Protein AF-A0A7J7H0D8-F1 (afdb_monomer)

Foldseek 3Di:
DVVVVVVVVVVVVVVVVVVVVVVVVVVVVVVVVVVVVVVVVVVVVVVVVVVVVVVVVVVVVVVVVCVVVVVVVVVVVVVVVVVVLQVVLCVVQPDPCLQVLLQVQLVVVCVDVVSVVCNVCVVVDDPSVSSVSSVVSVVVVVVVVVVVVVVVVVVVVVVVVVVVVVVVVVVVVVVVVVVVVVVVVVVVVVVVVVVVVVVVVVVVDPPDPDDDDDDPPDDDDDDDDPDDDD

pLDDT: mean 83.81, std 18.1, range [35.97, 98.44]

Radius of gyration: 65.42 Å; Cα contacts (8 Å, |Δi|>4): 45; chains: 1; bounding box: 155×54×177 Å

Secondary structure (DSSP, 8-state):
-HHHHHHHHHHHHHHHHHHHHHHHHHHHHHHHHHHHHHHHHHHHHHHHHHHHHHHHHHHHHHHHHHHHHHHHHHHHHHHHHHHHHHHHHHHHH-SSSHHHHHHHHHHHTTTSHHHHHHHHTGGGS-HHHHHHHHHHHHHHHHHHHHHHHHHHHHHHHHHHHHHHHHHHHHHHHHHHHHHHHHHHHHHHHHHHHHHHHHHHHHHT-SS--S--------------------

Solvent-accessible surface area (backbone atoms only — not comparable to full-atom values): 13023 Å² total; per-residue (Å²): 119,64,68,64,52,52,53,54,48,51,57,49,50,54,54,49,53,54,47,52,53,49,52,52,49,52,52,51,51,51,49,54,65,55,45,53,61,49,51,51,51,53,52,52,51,52,54,51,53,52,49,52,48,51,53,50,51,52,50,50,51,51,48,52,53,48,54,63,49,50,60,51,52,58,50,49,53,55,51,49,50,52,51,52,53,48,50,52,52,40,71,74,63,43,80,89,50,25,66,63,46,22,49,54,43,27,61,76,38,41,90,40,68,68,34,36,53,48,55,77,41,49,90,78,51,53,71,64,56,43,44,52,41,19,52,54,34,51,54,54,49,52,54,50,52,51,51,52,50,52,53,51,51,54,51,52,55,51,53,50,52,52,53,50,54,50,48,56,51,52,52,54,51,51,58,50,50,54,51,52,51,53,51,50,52,52,50,50,53,51,50,52,52,51,51,52,53,54,51,49,61,55,70,77,46,95,80,67,98,70,88,77,95,74,82,85,82,84,76,84,91,79,84,89,88,86,85,86,88,129

Structure (mmCIF, N/CA/C/O backbone):
data_AF-A0A7J7H0D8-F1
#
_entry.id   AF-A0A7J7H0D8-F1
#
loop_
_atom_site.group_PDB
_atom_site.id
_atom_site.type_symbol
_atom_site.label_atom_id
_atom_site.label_alt_id
_atom_site.label_comp_id
_atom_site.label_asym_id
_atom_site.label_entity_id
_atom_site.label_seq_id
_atom_site.pdbx_PDB_ins_code
_atom_site.Cartn_x
_atom_site.Cartn_y
_atom_site.Cartn_z
_atom_site.occupancy
_atom_site.B_iso_or_equiv
_atom_site.auth_seq_id
_atom_site.auth_comp_id
_atom_site.auth_asym_id
_atom_site.auth_atom_id
_atom_site.pdbx_PDB_model_num
ATOM 1 N N . MET A 1 1 ? -89.828 -27.286 80.028 1.00 62.81 1 MET A N 1
ATOM 2 C CA . MET A 1 1 ? -89.487 -27.242 78.586 1.00 62.81 1 MET A CA 1
ATOM 3 C C . MET A 1 1 ? -88.121 -26.589 78.336 1.00 62.81 1 MET A C 1
ATOM 5 O O . MET A 1 1 ? -87.419 -27.029 77.439 1.00 62.81 1 MET A O 1
ATOM 9 N N . GLU A 1 2 ? -87.692 -25.622 79.155 1.00 78.50 2 GLU A N 1
ATOM 10 C CA . GLU A 1 2 ? -86.414 -24.895 78.997 1.00 78.50 2 GLU A CA 1
ATOM 11 C C . GLU A 1 2 ? -85.143 -25.755 79.106 1.00 78.50 2 GLU A C 1
ATOM 13 O O . GLU A 1 2 ? -84.241 -25.590 78.293 1.00 78.50 2 GLU A O 1
ATOM 18 N N . CYS A 1 3 ? -85.077 -26.722 80.030 1.00 83.06 3 CYS A N 1
ATOM 19 C CA . CYS A 1 3 ? -83.896 -27.592 80.175 1.00 83.06 3 CYS A CA 1
ATOM 20 C C . CYS A 1 3 ? -83.565 -28.401 78.910 1.00 83.06 3 CYS A C 1
ATOM 22 O O . CYS A 1 3 ? -82.402 -28.517 78.539 1.00 83.06 3 CYS A O 1
ATOM 24 N N . ALA A 1 4 ? -84.576 -28.934 78.218 1.00 89.38 4 ALA A N 1
ATOM 25 C CA . ALA A 1 4 ? -84.359 -29.689 76.983 1.00 89.38 4 ALA A CA 1
ATOM 26 C C . ALA A 1 4 ? -83.843 -28.789 75.843 1.00 89.38 4 ALA A C 1
ATOM 28 O O . ALA A 1 4 ? -83.005 -29.208 75.049 1.00 89.38 4 ALA A O 1
ATOM 29 N N . ASN A 1 5 ? -84.306 -27.536 75.797 1.00 91.38 5 ASN A N 1
ATOM 30 C CA . ASN A 1 5 ? -83.837 -26.546 74.830 1.00 91.38 5 ASN A CA 1
ATOM 31 C C . ASN A 1 5 ? -82.372 -26.160 75.106 1.00 91.38 5 ASN A C 1
ATOM 33 O O . ASN A 1 5 ? -81.548 -26.205 74.196 1.00 91.38 5 ASN A O 1
ATOM 37 N N . LEU A 1 6 ? -82.012 -25.897 76.366 1.00 92.44 6 LEU A N 1
ATOM 38 C CA . LEU A 1 6 ? -80.630 -25.596 76.758 1.00 92.44 6 LEU A CA 1
ATOM 39 C C . LEU A 1 6 ? -79.668 -26.752 76.447 1.00 92.44 6 LEU A C 1
ATOM 41 O O . LEU A 1 6 ? -78.619 -26.511 75.862 1.00 92.44 6 LEU A O 1
ATOM 45 N N . LEU A 1 7 ? -80.047 -28.003 76.729 1.00 92.81 7 LEU A N 1
ATOM 46 C CA . LEU A 1 7 ? -79.233 -29.177 76.378 1.00 92.81 7 LEU A CA 1
ATOM 47 C C . LEU A 1 7 ? -79.026 -29.316 74.862 1.00 92.81 7 LEU A C 1
ATOM 49 O O . LEU A 1 7 ? -77.925 -29.633 74.413 1.00 92.81 7 LEU A O 1
ATOM 53 N N . SER A 1 8 ? -80.060 -29.036 74.063 1.00 93.19 8 SER A N 1
ATOM 54 C CA . SER A 1 8 ? -79.936 -29.046 72.600 1.00 93.19 8 SER A CA 1
ATOM 55 C C . SER A 1 8 ? -78.992 -27.954 72.088 1.00 93.19 8 SER A C 1
ATOM 57 O O . SER A 1 8 ? -78.224 -28.188 71.155 1.00 93.19 8 SER A O 1
ATOM 59 N N . GLN A 1 9 ? -78.995 -26.783 72.735 1.00 94.88 9 GLN A N 1
ATOM 60 C CA . GLN A 1 9 ? -78.069 -25.701 72.419 1.00 94.88 9 GLN A CA 1
ATOM 61 C C . GLN A 1 9 ? -76.644 -26.056 72.836 1.00 94.88 9 GLN A C 1
ATOM 63 O O . GLN A 1 9 ? -75.744 -25.872 72.027 1.00 94.88 9 GLN A O 1
ATOM 68 N N . CYS A 1 10 ? -76.429 -26.625 74.027 1.00 94.94 10 CYS A N 1
ATOM 69 C CA . CYS A 1 10 ? -75.115 -27.110 74.460 1.00 94.94 10 CYS A CA 1
ATOM 70 C C . CYS A 1 10 ? -74.517 -28.094 73.449 1.00 94.94 10 CYS A C 1
ATOM 72 O O . CYS A 1 10 ? -73.403 -27.879 72.989 1.00 94.94 10 CYS A O 1
ATOM 74 N N . SER A 1 11 ? -75.288 -29.093 73.005 1.00 94.94 11 SER A N 1
ATOM 75 C CA . SER A 1 11 ? -74.819 -30.046 71.990 1.00 94.94 11 SER A CA 1
ATOM 76 C C . SER A 1 11 ? -74.502 -29.382 70.642 1.00 94.94 11 SER A C 1
ATOM 78 O O . SER A 1 11 ? -73.586 -29.808 69.939 1.00 94.94 11 SER A O 1
ATOM 80 N N . ARG A 1 12 ? -75.245 -28.334 70.260 1.00 96.81 12 ARG A N 1
ATOM 81 C CA . ARG A 1 12 ? -74.946 -27.554 69.052 1.00 96.81 12 ARG A CA 1
ATOM 82 C C . ARG A 1 12 ? -73.622 -26.802 69.194 1.00 96.81 12 ARG A C 1
ATOM 84 O O . ARG A 1 12 ? -72.800 -26.891 68.292 1.00 96.81 12 ARG A O 1
ATOM 91 N N . TRP A 1 13 ? -73.419 -26.113 70.316 1.00 97.06 13 TRP A N 1
ATOM 92 C CA . TRP A 1 13 ? -72.191 -25.366 70.591 1.00 97.06 13 TRP A CA 1
ATOM 93 C C . TRP A 1 13 ? -70.972 -26.283 70.709 1.00 97.06 13 TRP A C 1
ATOM 95 O O . TRP A 1 13 ? -69.924 -25.948 70.181 1.00 97.06 13 TRP A O 1
ATOM 105 N N . GLU A 1 14 ? -71.102 -27.468 71.309 1.00 96.81 14 GLU A N 1
ATOM 106 C CA . GLU A 1 14 ? -70.016 -28.460 71.364 1.00 96.81 14 GLU A CA 1
ATOM 107 C C . GLU A 1 14 ? -69.568 -28.909 69.968 1.00 96.81 14 GLU A C 1
ATOM 109 O O . GLU A 1 14 ? -68.371 -28.982 69.691 1.00 96.81 14 GLU A O 1
ATOM 114 N N . LYS A 1 15 ? -70.521 -29.164 69.063 1.00 96.75 15 LYS A N 1
ATOM 115 C CA . LYS A 1 15 ? -70.211 -29.498 67.665 1.00 96.75 15 LYS A CA 1
ATOM 116 C C . LYS A 1 15 ? -69.555 -28.333 66.935 1.00 96.75 15 LYS A C 1
ATOM 118 O O . LYS A 1 15 ? -68.638 -28.549 66.154 1.00 96.75 15 LYS A O 1
ATOM 123 N N . GLU A 1 16 ? -70.026 -27.117 67.186 1.00 96.94 16 GLU A N 1
ATOM 124 C CA . GLU A 1 16 ? -69.470 -25.910 66.580 1.00 96.94 16 GLU A CA 1
ATOM 125 C C . GLU A 1 16 ? -68.034 -25.648 67.064 1.00 96.94 16 GLU A C 1
ATOM 127 O O . GLU A 1 16 ? -67.150 -25.422 66.245 1.00 96.94 16 GLU A O 1
ATOM 132 N N . CYS A 1 17 ? -67.758 -25.799 68.364 1.00 97.38 17 CYS A N 1
ATOM 133 C CA . CYS A 1 17 ? -66.399 -25.732 68.909 1.00 97.38 17 CYS A CA 1
ATOM 134 C C . CYS A 1 17 ? -65.477 -26.785 68.282 1.00 97.38 17 CYS A C 1
ATOM 136 O O . CYS A 1 17 ? -64.364 -26.453 67.887 1.00 97.38 17 CYS A O 1
ATOM 138 N N . SER A 1 18 ? -65.953 -28.026 68.125 1.00 97.62 18 SER A N 1
ATOM 139 C CA . SER A 1 18 ? -65.170 -29.090 67.483 1.00 97.62 18 SER A CA 1
ATOM 140 C C . SER A 1 18 ? -64.840 -28.787 66.020 1.00 97.62 18 SER A C 1
ATOM 142 O O . SER A 1 18 ? -63.768 -29.174 65.560 1.00 97.62 18 SER A O 1
ATOM 144 N N . LEU A 1 19 ? -65.740 -28.126 65.286 1.00 97.50 19 LEU A N 1
ATOM 145 C CA . LEU A 1 19 ? -65.472 -27.690 63.914 1.00 97.50 19 LEU A CA 1
ATOM 146 C C . LEU A 1 19 ? -64.418 -26.582 63.887 1.00 97.50 19 LEU A C 1
ATOM 148 O O . LEU A 1 19 ? -63.472 -26.682 63.118 1.00 97.50 19 LEU A O 1
ATOM 152 N N . TYR A 1 20 ? -64.517 -25.583 64.769 1.00 97.75 20 TYR A N 1
ATOM 153 C CA . TYR A 1 20 ? -63.496 -24.534 64.855 1.00 97.75 20 TYR A CA 1
ATOM 154 C C . TYR A 1 20 ? -62.122 -25.071 65.263 1.00 97.75 20 TYR A C 1
ATOM 156 O O . TYR A 1 20 ? -61.108 -24.578 64.773 1.00 97.75 20 TYR A O 1
ATOM 164 N N . ASP A 1 21 ? -62.068 -26.066 66.149 1.00 97.88 21 ASP A N 1
ATOM 165 C CA . ASP A 1 21 ? -60.813 -26.725 66.509 1.00 97.88 21 ASP A CA 1
ATOM 166 C C . ASP A 1 21 ? -60.194 -27.442 65.303 1.00 97.88 21 ASP A C 1
ATOM 168 O O . ASP A 1 21 ? -58.996 -27.290 65.064 1.00 97.88 21 ASP A O 1
ATOM 172 N N . HIS A 1 22 ? -61.014 -28.149 64.520 1.00 97.69 22 HIS A N 1
ATOM 173 C CA . HIS A 1 22 ? -60.572 -28.831 63.305 1.00 97.69 22 HIS A CA 1
ATOM 174 C C . HIS A 1 22 ? -60.114 -27.853 62.217 1.00 97.69 22 HIS A C 1
ATOM 176 O O . HIS A 1 22 ? -59.038 -28.026 61.652 1.00 97.69 22 HIS A O 1
ATOM 182 N N . ASP A 1 23 ? -60.884 -26.794 61.963 1.00 97.75 23 ASP A N 1
ATOM 183 C CA . ASP A 1 23 ? -60.533 -25.769 60.977 1.00 97.75 23 ASP A CA 1
ATOM 184 C C . ASP A 1 23 ? -59.245 -25.036 61.374 1.00 97.75 23 ASP A C 1
ATOM 186 O O . ASP A 1 23 ? -58.404 -24.742 60.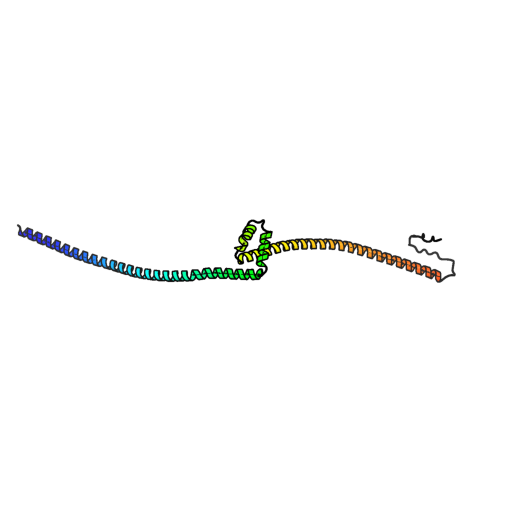525 1.00 97.75 23 ASP A O 1
ATOM 190 N N . ARG A 1 24 ? -59.049 -24.766 62.672 1.00 97.38 24 ARG A N 1
ATOM 191 C CA . ARG A 1 24 ? -57.806 -24.174 63.183 1.00 97.38 24 ARG A CA 1
ATOM 192 C C . ARG A 1 24 ? -56.607 -25.090 62.937 1.00 97.38 24 ARG A C 1
ATOM 194 O O . ARG A 1 24 ? -55.556 -24.590 62.547 1.00 97.38 24 ARG A O 1
ATOM 201 N N . GLU A 1 25 ? -56.753 -26.390 63.182 1.00 97.38 25 GLU A N 1
ATOM 202 C CA . GLU A 1 25 ? -55.694 -27.378 62.941 1.00 97.38 25 GLU A CA 1
ATOM 203 C C . GLU A 1 25 ? -55.374 -27.487 61.442 1.00 97.38 25 GLU A C 1
ATOM 205 O O . GLU A 1 25 ? -54.219 -27.335 61.054 1.00 97.38 25 GLU A O 1
ATOM 210 N N . ALA A 1 26 ? -56.394 -27.571 60.583 1.00 97.50 26 ALA A N 1
ATOM 211 C CA . ALA A 1 26 ? -56.223 -27.601 59.130 1.00 97.50 26 ALA A CA 1
ATOM 212 C C . ALA A 1 26 ? -55.555 -26.330 58.571 1.00 97.50 26 ALA A C 1
ATOM 214 O O . ALA A 1 26 ? -54.721 -26.406 57.669 1.00 97.50 26 ALA A O 1
ATOM 215 N N . LEU A 1 27 ? -55.890 -25.150 59.109 1.00 97.00 27 LEU A N 1
ATOM 216 C CA . LEU A 1 27 ? -55.236 -23.891 58.734 1.00 97.00 27 LEU A CA 1
ATOM 217 C C . LEU A 1 27 ? -53.769 -23.843 59.175 1.00 97.00 27 LEU A C 1
ATOM 219 O O . LEU A 1 27 ? -52.944 -23.257 58.474 1.00 97.00 27 LEU A O 1
ATOM 223 N N . MET A 1 28 ? -53.443 -24.444 60.320 1.00 95.44 28 MET A N 1
ATOM 224 C CA . MET A 1 28 ? -52.066 -24.544 60.795 1.00 95.44 28 MET A CA 1
ATOM 225 C C . MET A 1 28 ? -51.239 -25.465 59.892 1.00 95.44 28 MET A C 1
ATOM 227 O O . MET A 1 28 ? -50.142 -25.081 59.487 1.00 95.44 28 MET A O 1
ATOM 231 N N . ASP A 1 29 ? -51.785 -26.621 59.515 1.00 96.06 29 ASP A N 1
ATOM 232 C CA . ASP A 1 29 ? -51.133 -27.569 58.605 1.00 96.06 29 ASP A CA 1
ATOM 233 C C . ASP A 1 29 ? -50.925 -26.970 57.213 1.00 96.06 29 ASP A C 1
ATOM 235 O O . ASP A 1 29 ? -49.815 -27.016 56.684 1.00 96.06 29 ASP A O 1
ATOM 239 N N . PHE A 1 30 ? -51.946 -26.307 56.659 1.00 95.75 30 PHE A N 1
ATOM 240 C CA . PHE A 1 30 ? -51.818 -25.586 55.391 1.00 95.75 30 PHE A CA 1
ATOM 241 C C . PHE A 1 30 ? -50.732 -24.504 55.454 1.00 95.75 30 PHE A C 1
ATOM 243 O O . PHE A 1 30 ? -49.957 -24.338 54.513 1.00 95.75 30 PHE A O 1
ATOM 250 N N . GLY A 1 31 ? -50.657 -23.776 56.573 1.00 94.94 31 GLY A N 1
ATOM 251 C CA . GLY A 1 31 ? -49.602 -22.797 56.814 1.00 94.94 31 GLY A CA 1
ATOM 252 C C . GLY A 1 31 ? -48.210 -23.427 56.775 1.00 94.94 31 GLY A C 1
ATOM 253 O O . GLY A 1 31 ? -47.333 -22.902 56.098 1.00 94.94 31 GLY A O 1
ATOM 254 N N . ASN A 1 32 ? -48.024 -24.573 57.433 1.00 92.81 32 ASN A N 1
ATOM 255 C CA . ASN A 1 32 ? -46.749 -25.294 57.443 1.00 92.81 32 ASN A CA 1
ATOM 256 C C . ASN A 1 32 ? -46.375 -25.829 56.047 1.00 92.81 32 ASN A C 1
ATOM 258 O O . ASN A 1 32 ? -45.230 -25.690 55.621 1.00 92.81 32 ASN A O 1
ATOM 262 N N . GLU A 1 33 ? -47.334 -26.403 55.315 1.00 94.62 33 GLU A N 1
ATOM 263 C CA . GLU A 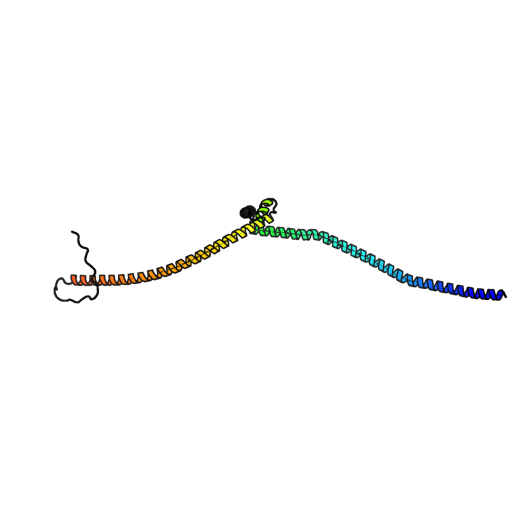1 33 ? -47.117 -26.913 53.954 1.00 94.62 33 GLU A CA 1
ATOM 264 C C . GLU A 1 33 ? -46.773 -25.804 52.953 1.00 94.62 33 GLU A C 1
ATOM 266 O O . GLU A 1 33 ? -46.014 -26.044 52.016 1.00 94.62 33 GLU A O 1
ATOM 271 N N . ALA A 1 34 ? -47.316 -24.598 53.139 1.00 94.88 34 ALA A N 1
ATOM 272 C CA . ALA A 1 34 ? -47.023 -23.441 52.296 1.00 94.88 34 ALA A CA 1
ATOM 273 C C . ALA A 1 34 ? -45.713 -22.725 52.679 1.00 94.88 34 ALA A C 1
ATOM 275 O O . ALA A 1 34 ? -45.080 -22.110 51.819 1.00 94.88 34 ALA A O 1
ATOM 276 N N . ASP A 1 35 ? -45.292 -22.806 53.942 1.00 96.56 35 ASP A N 1
ATOM 277 C CA . ASP A 1 35 ? -44.092 -22.141 54.462 1.00 96.56 35 ASP A CA 1
ATOM 278 C C . ASP A 1 35 ? -42.790 -22.810 53.982 1.00 96.56 35 ASP A C 1
ATOM 280 O O . ASP A 1 35 ? -41.841 -22.123 53.608 1.00 96.56 35 ASP A O 1
ATOM 284 N N . GLU A 1 36 ? -42.751 -24.141 53.893 1.00 92.62 36 GLU A N 1
ATOM 285 C CA . GLU A 1 36 ? -41.582 -24.867 53.367 1.00 92.62 36 GLU A CA 1
ATOM 286 C C . GLU A 1 36 ? -41.200 -24.487 51.918 1.00 92.62 36 GLU A C 1
ATOM 288 O O . GLU A 1 36 ? -40.050 -24.101 51.686 1.00 92.62 36 GLU A O 1
ATOM 293 N N . PRO A 1 37 ? -42.108 -24.510 50.918 1.00 94.38 37 PRO A N 1
ATOM 294 C CA . PRO A 1 37 ? -41.766 -24.089 49.561 1.00 94.38 37 PRO A CA 1
ATOM 295 C C . PRO A 1 37 ? -41.468 -22.588 49.466 1.00 94.38 37 PRO A C 1
ATOM 297 O O . PRO A 1 37 ? -40.694 -22.186 48.596 1.00 94.38 37 PRO A O 1
ATOM 300 N N . ALA A 1 38 ? -42.040 -21.756 50.347 1.00 96.88 38 ALA A N 1
ATOM 301 C CA . ALA A 1 38 ? -41.698 -20.338 50.415 1.00 96.88 38 ALA A CA 1
ATOM 302 C C . ALA A 1 38 ? -40.239 -20.143 50.857 1.00 96.88 38 ALA A C 1
ATOM 304 O O . ALA A 1 38 ? -39.483 -19.449 50.176 1.00 96.88 38 ALA A O 1
ATOM 305 N N . LYS A 1 39 ? -39.811 -20.827 51.925 1.00 96.12 39 LYS A N 1
ATOM 306 C CA . LYS A 1 39 ? -38.422 -20.802 52.410 1.00 96.12 39 LYS A CA 1
ATOM 307 C C . LYS A 1 39 ? -37.428 -21.339 51.385 1.00 96.12 39 LYS A C 1
ATOM 309 O O . LYS A 1 39 ? -36.369 -20.745 51.193 1.00 96.12 39 LYS A O 1
ATOM 314 N N . GLU A 1 40 ? -37.762 -22.437 50.711 1.00 96.31 40 GLU A N 1
ATOM 315 C CA . GLU A 1 40 ? -36.911 -23.013 49.665 1.00 96.31 40 GLU A CA 1
ATOM 316 C C . GLU A 1 40 ? -36.748 -22.040 48.485 1.00 96.31 40 GLU A C 1
ATOM 318 O O . GLU A 1 40 ? -35.636 -21.822 48.002 1.00 96.31 40 GLU A O 1
ATOM 323 N N . ALA A 1 41 ? -37.832 -21.388 48.053 1.00 97.06 41 ALA A N 1
ATOM 324 C CA . ALA A 1 41 ? -37.771 -20.382 46.995 1.00 97.06 41 ALA A CA 1
ATOM 325 C C . ALA A 1 41 ? -36.935 -19.158 47.408 1.00 97.06 41 ALA A C 1
ATOM 327 O O . ALA A 1 41 ? -36.126 -18.672 46.614 1.00 97.06 41 ALA A O 1
ATOM 328 N N . GLU A 1 42 ? -37.082 -18.680 48.648 1.00 97.31 42 GLU A N 1
ATOM 329 C CA . GLU A 1 42 ? -36.266 -17.589 49.194 1.00 97.31 42 GLU A CA 1
ATOM 330 C C . GLU A 1 42 ? -34.776 -17.954 49.227 1.00 97.31 42 GLU A C 1
ATOM 332 O O . GLU A 1 42 ? -33.931 -17.157 48.806 1.00 97.31 42 GLU A O 1
ATOM 337 N N . PHE A 1 43 ? -34.446 -19.175 49.655 1.00 97.56 43 PHE A N 1
ATOM 338 C CA . PHE A 1 43 ? -33.073 -19.673 49.667 1.00 97.56 43 PHE A CA 1
ATOM 339 C C . PHE A 1 43 ? -32.473 -19.739 48.254 1.00 97.56 43 PHE A C 1
ATOM 341 O O . PHE A 1 43 ? -31.359 -19.260 48.027 1.00 97.56 43 PHE A O 1
ATOM 348 N N . GLN A 1 44 ? -33.221 -20.264 47.280 1.00 97.81 44 GLN A N 1
ATOM 349 C CA . GLN A 1 44 ? -32.763 -20.359 45.890 1.00 97.81 44 GLN A CA 1
ATOM 350 C C . GLN A 1 44 ? -32.537 -18.987 45.251 1.00 97.81 44 GLN A C 1
ATOM 352 O O . GLN A 1 44 ? -31.536 -18.789 44.557 1.00 97.81 44 GLN A O 1
ATOM 357 N N . VAL A 1 45 ? -33.431 -18.024 45.496 1.00 98.00 45 VAL A N 1
ATOM 358 C CA . VAL A 1 45 ? -33.253 -16.644 45.023 1.00 98.00 45 VAL A CA 1
ATOM 359 C C . VAL A 1 45 ? -31.987 -16.041 45.623 1.00 98.00 45 VAL A C 1
ATOM 361 O O . VAL A 1 45 ? -31.195 -15.449 44.890 1.00 98.00 45 VAL A O 1
ATOM 364 N N . HIS A 1 46 ? -31.750 -16.243 46.920 1.00 97.81 46 HIS A N 1
ATOM 365 C CA . HIS A 1 46 ? -30.564 -15.718 47.584 1.00 97.81 46 HIS A CA 1
ATOM 366 C C . HIS A 1 46 ? -29.254 -16.266 46.991 1.00 97.81 46 HIS A C 1
ATOM 368 O O . HIS A 1 46 ? -28.330 -15.498 46.702 1.00 97.81 46 HIS A O 1
ATOM 374 N N . GLU A 1 47 ? -29.173 -17.576 46.748 1.00 98.12 47 GLU A N 1
ATOM 375 C CA . GLU A 1 47 ? -27.987 -18.189 46.137 1.00 98.12 47 GLU A CA 1
ATOM 376 C C . GLU A 1 47 ? -27.782 -17.722 44.686 1.00 98.12 47 GLU A C 1
ATOM 378 O O . GLU A 1 47 ? -26.659 -17.395 44.290 1.00 98.12 47 GLU A O 1
ATOM 383 N N . LEU A 1 48 ? -28.857 -17.588 43.902 1.00 98.00 48 LEU A N 1
ATOM 384 C CA . LEU A 1 48 ? -28.779 -17.048 42.541 1.00 98.00 48 LEU A CA 1
ATOM 385 C C . LEU A 1 48 ? -28.319 -15.585 42.521 1.00 98.00 48 LEU A C 1
ATOM 387 O O . LEU A 1 48 ? -27.509 -15.210 41.674 1.00 98.00 48 LEU A O 1
ATOM 391 N N . GLU A 1 49 ? -28.787 -14.750 43.450 1.00 98.12 49 GLU A N 1
ATOM 392 C CA . GLU A 1 49 ? -28.344 -13.356 43.570 1.00 98.12 49 GLU A CA 1
ATOM 393 C C . GLU A 1 49 ? -26.851 -13.250 43.900 1.00 98.12 49 GLU A C 1
ATOM 395 O O . GLU A 1 49 ? -26.150 -12.379 43.368 1.00 98.12 49 GLU A O 1
ATOM 400 N N . LYS A 1 50 ? -26.347 -14.142 44.757 1.00 98.12 50 LYS A N 1
ATOM 401 C CA . LYS A 1 50 ? -24.925 -14.234 45.102 1.00 98.12 50 LYS A CA 1
ATOM 402 C C . LYS A 1 50 ? -24.079 -14.632 43.894 1.00 98.12 50 LYS A C 1
ATOM 404 O O . LYS A 1 50 ? -23.064 -13.988 43.621 1.00 98.12 50 LYS A O 1
ATOM 409 N N . ASP A 1 51 ? -24.518 -15.628 43.133 1.00 98.12 51 ASP A N 1
ATOM 410 C CA . ASP A 1 51 ? -23.827 -16.071 41.923 1.00 98.12 51 ASP A CA 1
ATOM 411 C C . ASP A 1 51 ? -23.861 -15.022 40.808 1.00 98.12 51 ASP A C 1
ATOM 413 O O . ASP A 1 51 ? -22.842 -14.767 40.161 1.00 98.12 51 ASP A O 1
ATOM 417 N N . LEU A 1 52 ? -24.993 -14.339 40.625 1.00 98.06 52 LEU A N 1
ATOM 418 C CA . LEU A 1 52 ? -25.129 -13.250 39.658 1.00 98.06 52 LEU A CA 1
ATOM 419 C C . LEU A 1 52 ? -24.197 -12.086 40.012 1.00 98.06 52 LEU A C 1
ATOM 421 O O . LEU A 1 52 ? -23.574 -11.501 39.124 1.00 98.06 52 LEU A O 1
ATOM 425 N N . ARG A 1 53 ? -24.051 -11.774 41.306 1.00 98.12 53 ARG A N 1
ATOM 426 C CA . ARG A 1 53 ? -23.086 -10.779 41.791 1.00 98.12 53 ARG A CA 1
ATOM 427 C C . ARG A 1 53 ? -21.649 -11.186 41.460 1.00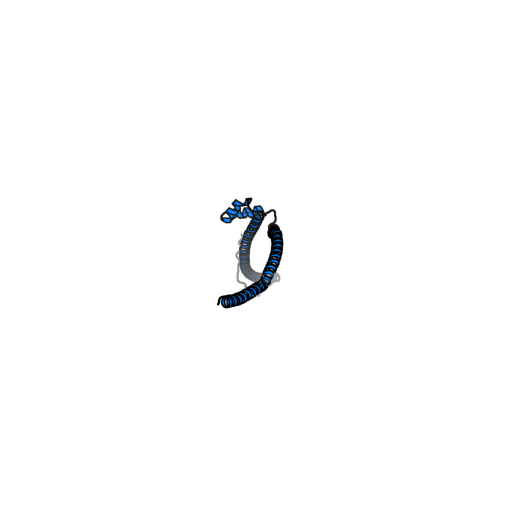 98.12 53 ARG A C 1
ATOM 429 O O . ARG A 1 53 ? -20.947 -10.388 40.846 1.00 98.12 53 ARG A O 1
ATOM 436 N N . ARG A 1 54 ? -21.251 -12.426 41.769 1.00 98.25 54 ARG A N 1
ATOM 437 C CA . ARG A 1 54 ? -19.913 -12.963 41.459 1.00 98.25 54 ARG A CA 1
ATOM 438 C C . ARG A 1 54 ? -19.595 -12.872 39.965 1.00 98.25 54 ARG A C 1
ATOM 440 O O . ARG A 1 54 ? -18.592 -12.282 39.580 1.00 98.25 54 ARG A O 1
ATOM 447 N N . VAL A 1 55 ? -20.482 -13.388 39.113 1.00 97.62 55 VAL A N 1
ATOM 448 C CA . VAL A 1 55 ? -20.281 -13.378 37.653 1.00 97.62 55 VAL A CA 1
ATOM 449 C C . VAL A 1 55 ? -20.241 -11.950 37.106 1.00 97.62 55 VAL A C 1
ATOM 451 O O . VAL A 1 55 ? -19.474 -11.655 36.192 1.00 97.62 55 VAL A O 1
ATOM 454 N N . ARG A 1 56 ? -21.037 -11.032 37.666 1.00 97.81 56 ARG A N 1
ATOM 455 C CA . ARG A 1 56 ? -20.997 -9.614 37.289 1.00 97.81 56 ARG A CA 1
ATOM 456 C C . ARG A 1 56 ? -19.650 -8.976 37.624 1.00 97.81 56 ARG A C 1
ATOM 458 O O . ARG A 1 56 ? -19.139 -8.220 36.801 1.00 97.81 56 ARG A O 1
ATOM 465 N N . GLU A 1 57 ? -19.104 -9.253 38.802 1.00 97.62 57 GLU A N 1
ATOM 466 C CA . GLU A 1 57 ? -17.795 -8.748 39.231 1.00 97.62 57 GLU A CA 1
ATOM 467 C C . GLU A 1 57 ? -16.669 -9.309 38.350 1.00 97.62 57 GLU A C 1
ATOM 469 O O . GLU A 1 57 ? -15.845 -8.541 37.856 1.00 97.62 57 GLU A O 1
ATOM 474 N N . GLU A 1 58 ? -16.685 -10.612 38.048 1.00 97.06 58 GLU A N 1
ATOM 475 C CA . GLU A 1 58 ? -15.740 -11.242 37.113 1.00 97.06 58 GLU A CA 1
ATOM 476 C C . GLU A 1 58 ? -15.845 -10.645 35.703 1.00 97.06 58 GLU A C 1
ATOM 478 O O . GLU A 1 58 ? -14.837 -10.295 35.088 1.00 97.06 58 GLU A O 1
ATOM 483 N N . LEU A 1 59 ? -17.065 -10.460 35.190 1.00 96.00 59 LEU A N 1
ATOM 484 C CA . LEU A 1 59 ? -17.287 -9.847 33.883 1.00 96.00 59 LEU A CA 1
ATOM 485 C C . LEU A 1 59 ? -16.767 -8.405 33.845 1.00 96.00 59 LEU A C 1
ATOM 487 O O . LEU A 1 59 ? -16.164 -7.999 32.853 1.00 96.00 59 LEU A O 1
ATOM 491 N N . GLN A 1 60 ? -16.987 -7.626 34.908 1.00 95.88 60 GLN A N 1
ATOM 492 C CA . GLN A 1 60 ? -16.443 -6.272 35.022 1.00 95.88 60 GLN A CA 1
ATOM 493 C C . GLN A 1 60 ? -14.916 -6.277 35.079 1.00 95.88 60 GLN A C 1
ATOM 495 O O . GLN A 1 60 ? -14.292 -5.450 34.416 1.00 95.88 60 GLN A O 1
ATOM 500 N N . PHE A 1 61 ? -14.320 -7.220 35.808 1.00 94.75 61 PHE A N 1
ATOM 501 C CA . PHE A 1 61 ? -12.874 -7.400 35.866 1.00 94.75 61 PHE A CA 1
ATOM 502 C C . PHE A 1 61 ? -12.286 -7.681 34.477 1.00 94.75 61 PHE A C 1
ATOM 504 O O . PHE A 1 61 ? -11.394 -6.959 34.030 1.00 94.75 61 PHE A O 1
ATOM 511 N N . TYR A 1 62 ? -12.828 -8.663 33.749 1.00 88.56 62 TYR A N 1
ATOM 512 C CA . TYR A 1 62 ? -12.350 -8.992 32.404 1.00 88.56 62 TYR A CA 1
ATOM 513 C C . TYR A 1 62 ? -12.624 -7.883 31.397 1.00 88.56 62 TYR A C 1
ATOM 515 O O . TYR A 1 62 ? -11.767 -7.586 30.570 1.00 88.56 62 TYR A O 1
ATOM 523 N N . LYS A 1 63 ? -13.779 -7.217 31.485 1.00 89.31 63 LYS A N 1
ATOM 524 C CA . LYS A 1 63 ? -14.073 -6.041 30.665 1.00 89.31 63 LYS A CA 1
ATOM 525 C C . LYS A 1 63 ? -13.021 -4.954 30.879 1.00 89.31 63 LYS A C 1
ATOM 527 O O . LYS A 1 63 ? -12.485 -4.448 29.900 1.00 89.31 63 LYS A O 1
ATOM 532 N N . HIS A 1 64 ? -12.686 -4.644 32.130 1.00 86.06 64 HIS A N 1
ATOM 533 C CA . HIS A 1 64 ? -11.664 -3.652 32.445 1.00 86.06 64 HIS A CA 1
ATOM 534 C C . HIS A 1 64 ? -10.279 -4.078 31.936 1.00 86.06 64 HIS A C 1
ATOM 536 O O . HIS A 1 64 ? -9.569 -3.272 31.342 1.00 86.06 64 HIS A O 1
ATOM 542 N N . GLN A 1 65 ? -9.914 -5.353 32.088 1.00 81.50 65 GLN A N 1
ATOM 543 C CA . GLN A 1 65 ? -8.664 -5.899 31.555 1.00 81.50 65 GLN A CA 1
ATOM 544 C C . GLN A 1 65 ? -8.600 -5.803 30.020 1.00 81.50 65 GLN A C 1
ATOM 546 O O . GLN A 1 65 ? -7.583 -5.383 29.469 1.00 81.50 65 GLN A O 1
ATOM 551 N N . CYS A 1 66 ? -9.686 -6.140 29.319 1.00 74.69 66 CYS A N 1
ATOM 552 C CA . CYS A 1 66 ? -9.788 -5.983 27.871 1.00 74.69 66 CYS A CA 1
ATOM 553 C C . CYS A 1 66 ? -9.724 -4.515 27.450 1.00 74.69 66 CYS A C 1
ATOM 555 O O . CYS A 1 66 ? -9.041 -4.203 26.485 1.00 74.69 66 CYS A O 1
ATOM 557 N N . GLU A 1 67 ? -10.393 -3.608 28.160 1.00 78.25 67 GLU A N 1
ATOM 558 C CA . GLU A 1 67 ? -10.343 -2.171 27.874 1.00 78.25 67 GLU A CA 1
ATOM 559 C C . GLU A 1 67 ? -8.922 -1.620 28.047 1.00 78.25 67 GLU A C 1
ATOM 561 O O . GLU A 1 67 ? -8.439 -0.925 27.155 1.00 78.25 67 GLU A O 1
ATOM 566 N N . MET A 1 68 ? -8.217 -2.014 29.113 1.00 71.00 68 MET A N 1
ATOM 567 C CA . MET A 1 68 ? -6.813 -1.653 29.347 1.00 71.00 68 MET A CA 1
ATOM 568 C C . MET A 1 68 ? -5.871 -2.193 28.263 1.00 71.00 68 MET A C 1
ATOM 570 O O . MET A 1 68 ? -5.003 -1.460 27.803 1.00 71.00 68 MET A O 1
ATOM 574 N N . HIS A 1 69 ? -6.067 -3.427 27.787 1.00 55.62 69 HIS A N 1
ATOM 575 C CA . HIS A 1 69 ? -5.233 -4.001 26.721 1.00 55.62 69 HIS A CA 1
ATOM 576 C C . HIS A 1 69 ? -5.656 -3.607 25.291 1.00 55.62 69 HIS A C 1
ATOM 578 O O . HIS A 1 69 ? -4.831 -3.657 24.379 1.00 55.62 69 HIS A O 1
ATOM 584 N N . SER A 1 70 ? -6.913 -3.209 25.057 1.00 53.12 70 SER A N 1
ATOM 585 C CA . SER A 1 70 ? -7.418 -2.861 23.716 1.00 53.12 70 SER A CA 1
ATOM 586 C C . SER A 1 70 ? -6.921 -1.505 23.218 1.00 53.12 70 SER A C 1
ATOM 588 O O . SER A 1 70 ? -6.772 -1.318 22.009 1.00 53.12 70 SER A O 1
ATOM 590 N N . VAL A 1 71 ? -6.624 -0.579 24.136 1.00 52.38 71 VAL A N 1
ATOM 591 C CA . VAL A 1 71 ? -6.078 0.738 23.790 1.00 52.38 71 VAL A CA 1
ATOM 592 C C . VAL A 1 71 ? -4.604 0.620 23.390 1.00 52.38 71 VAL A C 1
ATOM 594 O O . VAL A 1 71 ? -4.211 1.239 22.407 1.00 52.38 71 VAL A O 1
ATOM 597 N N . ASP A 1 72 ? -3.822 -0.245 24.043 1.00 52.03 72 ASP A N 1
ATOM 598 C CA . ASP A 1 72 ? -2.420 -0.479 23.665 1.00 52.03 72 ASP A CA 1
ATOM 599 C C . ASP A 1 72 ? -2.291 -1.338 22.397 1.00 52.03 72 ASP A C 1
ATOM 601 O O . ASP A 1 72 ? -1.591 -0.957 21.464 1.00 52.03 72 ASP A O 1
ATOM 605 N N . SER A 1 73 ? -3.034 -2.444 22.277 1.00 55.12 73 SER A N 1
ATOM 606 C CA . SER A 1 73 ? -2.890 -3.375 21.145 1.00 55.12 73 SER A CA 1
ATOM 607 C C . SER A 1 73 ? -3.272 -2.770 19.787 1.00 55.12 73 SER A C 1
ATOM 609 O O . SER A 1 73 ? -2.572 -2.989 18.799 1.00 55.12 73 SER A O 1
ATOM 611 N N . SER A 1 74 ? -4.372 -2.014 19.699 1.00 57.16 74 SER A N 1
ATOM 612 C CA . SER A 1 74 ? -4.814 -1.458 18.412 1.00 57.16 74 SER A CA 1
ATOM 613 C C . SER A 1 74 ? -3.968 -0.263 17.969 1.00 57.16 74 SER A C 1
ATOM 615 O O . SER A 1 74 ? -3.797 -0.051 16.766 1.00 57.16 74 SER A O 1
ATOM 617 N N . ILE A 1 75 ? -3.458 0.525 18.919 1.00 57.97 75 ILE A N 1
ATOM 618 C CA . ILE A 1 75 ? -2.600 1.680 18.638 1.00 57.97 75 ILE A CA 1
ATOM 619 C C . ILE A 1 75 ? -1.182 1.206 18.302 1.00 57.97 75 ILE A C 1
ATOM 621 O O . ILE A 1 75 ? -0.607 1.697 17.332 1.00 57.97 75 ILE A O 1
ATOM 625 N N . GLU A 1 76 ? -0.643 0.209 19.013 1.00 60.94 76 GLU A N 1
ATOM 626 C CA . GLU A 1 76 ? 0.671 -0.374 18.710 1.00 60.94 76 GLU A CA 1
ATOM 627 C C . GLU A 1 76 ? 0.701 -1.079 17.356 1.00 60.94 76 GLU A C 1
ATOM 629 O O . GLU A 1 76 ? 1.651 -0.882 16.601 1.00 60.94 76 GLU A O 1
ATOM 634 N N . VAL A 1 77 ? -0.329 -1.857 17.003 1.00 63.16 77 VAL A N 1
ATOM 635 C CA . VAL A 1 77 ? -0.372 -2.541 15.698 1.00 63.16 77 VAL A CA 1
ATOM 636 C C . VAL A 1 77 ? -0.434 -1.524 14.556 1.00 63.16 77 VAL A C 1
ATOM 638 O O . VAL A 1 77 ? 0.324 -1.645 13.594 1.00 63.16 77 VAL A O 1
ATOM 641 N N . SER A 1 78 ? -1.257 -0.476 14.684 1.00 70.81 78 SER A N 1
ATOM 642 C CA . SER A 1 78 ? -1.342 0.586 13.673 1.00 70.81 78 SER A CA 1
ATOM 643 C C . SER A 1 78 ? -0.059 1.423 13.582 1.00 70.81 78 SER A C 1
ATOM 645 O O . SER A 1 78 ? 0.346 1.799 12.481 1.00 70.81 78 SER A O 1
ATOM 647 N N . ALA A 1 79 ? 0.599 1.709 14.709 1.00 80.06 79 ALA A N 1
ATOM 648 C CA . ALA A 1 79 ? 1.859 2.450 14.732 1.00 80.06 79 ALA A CA 1
ATOM 649 C C . ALA A 1 79 ? 3.019 1.619 14.163 1.00 80.06 79 ALA A C 1
ATOM 651 O O . ALA A 1 79 ? 3.827 2.136 13.390 1.00 80.06 79 ALA A O 1
ATOM 652 N N . MET A 1 80 ? 3.077 0.327 14.497 1.00 83.25 80 MET A N 1
ATOM 653 C CA . MET A 1 80 ? 4.068 -0.609 13.970 1.00 83.25 80 MET A CA 1
ATOM 654 C C . MET A 1 80 ? 3.922 -0.769 12.456 1.00 83.25 80 MET A C 1
ATOM 656 O O . MET A 1 80 ? 4.914 -0.674 11.737 1.00 83.25 80 MET A O 1
ATOM 660 N N . GLU A 1 81 ? 2.699 -0.944 11.949 1.00 82.88 81 GLU A N 1
ATOM 661 C CA . GLU A 1 81 ? 2.435 -0.989 10.506 1.00 82.88 81 GLU A CA 1
ATOM 662 C C . GLU A 1 81 ? 2.941 0.282 9.810 1.00 82.88 81 GLU A C 1
ATOM 664 O O . GLU A 1 81 ? 3.655 0.206 8.807 1.00 82.88 81 GLU A O 1
ATOM 669 N N . GLN A 1 82 ? 2.637 1.455 10.370 1.00 83.44 82 GLN A N 1
ATOM 670 C CA . GLN A 1 82 ? 3.051 2.729 9.792 1.00 83.44 82 GLN A CA 1
ATOM 671 C C . GLN A 1 82 ? 4.581 2.896 9.780 1.00 83.44 82 GLN A C 1
ATOM 673 O O . GLN A 1 82 ? 5.131 3.380 8.789 1.00 83.44 82 GLN A O 1
ATOM 678 N N . LEU A 1 83 ? 5.279 2.448 10.828 1.00 87.12 83 LEU A N 1
ATOM 679 C CA . LEU A 1 83 ? 6.745 2.445 10.895 1.00 87.12 83 LEU A CA 1
ATOM 680 C C . LEU A 1 83 ? 7.374 1.488 9.874 1.00 87.12 83 LEU A C 1
ATOM 682 O O . LEU A 1 83 ? 8.351 1.848 9.213 1.00 87.12 83 LEU A O 1
ATOM 686 N N . LEU A 1 84 ? 6.806 0.289 9.713 1.00 89.56 84 LEU A N 1
ATOM 687 C CA . LEU A 1 84 ? 7.270 -0.690 8.727 1.00 89.56 84 LEU A CA 1
ATOM 688 C C . LEU A 1 84 ? 7.091 -0.165 7.299 1.00 89.56 84 LEU A C 1
ATOM 690 O O . LEU A 1 84 ? 8.016 -0.255 6.490 1.00 89.56 84 LEU A O 1
ATOM 694 N N . LEU A 1 85 ? 5.936 0.433 6.999 1.00 88.56 85 LEU A N 1
ATOM 695 C CA . LEU A 1 85 ? 5.672 1.055 5.702 1.00 88.56 85 LEU A CA 1
ATOM 696 C C . LEU A 1 85 ? 6.606 2.238 5.443 1.00 88.56 85 LEU A C 1
ATOM 698 O O . LEU A 1 85 ? 7.134 2.379 4.340 1.00 88.56 85 LEU A O 1
ATOM 702 N N . GLU A 1 86 ? 6.844 3.084 6.444 1.00 85.81 86 GLU A N 1
ATOM 703 C CA . GLU A 1 86 ? 7.760 4.210 6.299 1.00 85.81 86 GLU A CA 1
ATOM 704 C C . GLU A 1 86 ? 9.202 3.748 6.054 1.00 85.81 86 GLU A C 1
ATOM 706 O O . GLU A 1 86 ? 9.876 4.301 5.179 1.00 85.81 86 GLU A O 1
ATOM 711 N N . SER A 1 87 ? 9.656 2.708 6.758 1.00 87.69 87 SER A N 1
ATOM 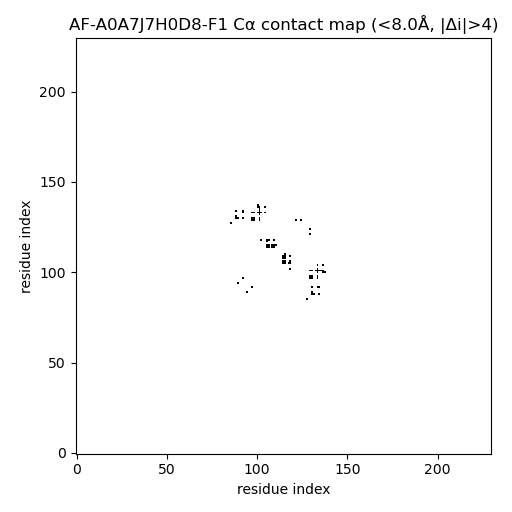712 C CA . SER A 1 87 ? 10.963 2.088 6.533 1.00 87.69 87 SER A CA 1
ATOM 713 C C . SER A 1 87 ? 11.080 1.525 5.114 1.00 87.69 87 SER A C 1
ATOM 715 O O . SER A 1 87 ? 12.017 1.880 4.398 1.00 87.69 87 SER A O 1
ATOM 717 N N . LEU A 1 88 ? 10.088 0.748 4.666 1.00 89.00 88 LEU A N 1
ATOM 718 C CA . LEU A 1 88 ? 10.059 0.143 3.334 1.00 89.00 88 LEU A CA 1
ATOM 719 C C . LEU A 1 88 ? 10.159 1.193 2.221 1.00 89.00 88 LEU A C 1
ATOM 721 O O . LEU A 1 88 ? 10.997 1.076 1.329 1.00 89.00 88 LEU A O 1
ATOM 725 N N . ILE A 1 89 ? 9.321 2.233 2.268 1.00 86.56 89 ILE A N 1
ATOM 726 C CA . ILE A 1 89 ? 9.324 3.271 1.228 1.00 86.56 89 ILE A CA 1
ATOM 727 C C . ILE A 1 89 ? 10.635 4.060 1.253 1.00 86.56 89 ILE A C 1
ATOM 729 O O . ILE A 1 89 ? 11.166 4.405 0.200 1.00 86.56 89 ILE A O 1
ATOM 733 N N . THR A 1 90 ? 11.194 4.298 2.440 1.00 84.94 90 THR A N 1
ATOM 734 C CA . THR A 1 90 ? 12.498 4.957 2.573 1.00 84.94 90 THR A CA 1
ATOM 735 C C . THR A 1 90 ? 13.611 4.143 1.908 1.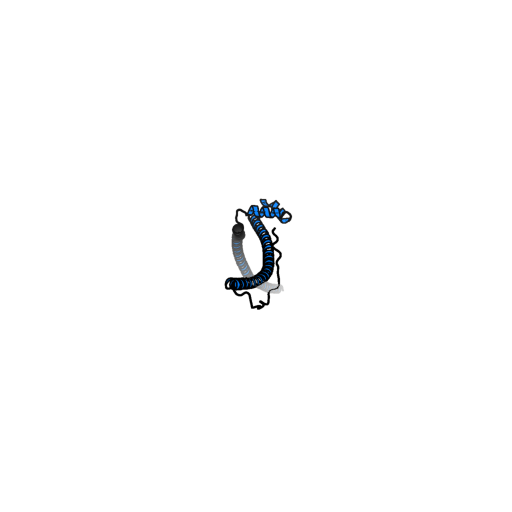00 84.94 90 THR A C 1
ATOM 737 O O . THR A 1 90 ? 14.462 4.714 1.231 1.00 84.94 90 THR A O 1
ATOM 740 N N . THR A 1 91 ? 13.589 2.813 2.036 1.00 86.12 91 THR A N 1
ATOM 741 C CA . THR A 1 91 ? 14.523 1.924 1.327 1.00 86.12 91 THR A CA 1
ATOM 742 C C . THR A 1 91 ? 14.351 1.987 -0.192 1.00 86.12 91 THR A C 1
ATOM 744 O O . THR A 1 91 ? 15.341 1.887 -0.910 1.00 86.12 91 THR A O 1
ATOM 747 N N . LEU A 1 92 ? 13.122 2.156 -0.687 1.00 83.12 92 LEU A N 1
ATOM 748 C CA . LEU A 1 92 ? 12.830 2.169 -2.124 1.00 83.12 92 LEU A CA 1
ATOM 749 C C . LEU A 1 92 ? 13.190 3.491 -2.819 1.00 83.12 92 LEU A C 1
ATOM 751 O O . LEU A 1 92 ? 13.633 3.453 -3.962 1.00 83.12 92 LEU A O 1
ATOM 755 N N . VAL A 1 93 ? 12.986 4.638 -2.163 1.00 78.25 93 VAL A N 1
ATOM 756 C CA . VAL A 1 93 ? 13.157 5.974 -2.781 1.00 78.25 93 VAL A CA 1
ATOM 757 C C . VAL A 1 93 ? 14.465 6.660 -2.362 1.00 78.25 93 VAL A C 1
ATOM 759 O O . VAL A 1 93 ? 14.902 7.607 -3.007 1.00 78.25 93 VAL A O 1
ATOM 762 N N . GLY A 1 94 ? 15.126 6.189 -1.298 1.00 75.06 94 GLY A N 1
ATOM 763 C CA . GLY A 1 94 ? 16.228 6.922 -0.667 1.00 75.06 94 GLY A CA 1
ATOM 764 C C . GLY A 1 94 ? 15.726 8.158 0.092 1.00 75.06 94 GLY A C 1
ATOM 765 O O . GLY A 1 94 ? 14.584 8.575 -0.065 1.00 75.06 94 GLY A O 1
ATOM 766 N N . ASN A 1 95 ? 16.550 8.735 0.973 1.00 70.00 95 ASN A N 1
ATOM 767 C CA . ASN A 1 95 ? 16.126 9.866 1.816 1.00 70.00 95 ASN A CA 1
ATOM 768 C C . ASN A 1 95 ? 16.269 11.238 1.137 1.00 70.00 95 ASN A C 1
ATOM 770 O O . ASN A 1 95 ? 15.441 12.115 1.376 1.00 70.00 95 ASN A O 1
ATOM 774 N N . ASP A 1 96 ? 17.290 11.427 0.299 1.00 69.50 96 ASP A N 1
ATOM 775 C CA . ASP A 1 96 ? 17.709 12.771 -0.129 1.00 69.50 96 ASP A CA 1
ATOM 776 C C . ASP A 1 96 ? 16.908 13.341 -1.314 1.00 69.50 96 ASP A C 1
ATOM 778 O O . ASP A 1 96 ? 16.861 14.557 -1.486 1.00 69.50 96 ASP A O 1
ATOM 782 N N . GLU A 1 97 ? 16.210 12.506 -2.093 1.00 70.81 97 GLU A N 1
ATOM 783 C CA . GLU A 1 97 ? 15.500 12.957 -3.306 1.00 70.81 97 GLU A CA 1
ATOM 784 C C . GLU A 1 97 ? 13.973 13.012 -3.166 1.00 70.81 97 GLU A C 1
ATOM 786 O O . GLU A 1 97 ? 13.272 13.502 -4.049 1.00 70.81 97 GLU A O 1
ATOM 791 N N . VAL A 1 98 ? 13.423 12.594 -2.025 1.00 77.12 98 VAL A N 1
ATOM 792 C CA . VAL A 1 98 ? 11.969 12.459 -1.840 1.00 77.12 98 VAL A CA 1
ATOM 793 C C . VAL A 1 98 ? 11.224 13.776 -2.053 1.00 77.12 98 VAL A C 1
ATOM 795 O O . VAL A 1 98 ? 10.266 13.849 -2.825 1.00 77.12 98 VAL A O 1
ATOM 798 N N . ALA A 1 99 ? 11.635 14.815 -1.325 1.00 78.44 99 ALA A N 1
ATOM 799 C CA . ALA A 1 99 ? 10.960 16.103 -1.335 1.00 78.44 99 ALA A CA 1
ATOM 800 C C . ALA A 1 99 ? 11.019 16.796 -2.710 1.00 78.44 99 ALA A C 1
ATOM 802 O O . ALA A 1 99 ? 9.954 17.177 -3.202 1.00 78.44 99 ALA A O 1
ATOM 803 N N . PRO A 1 100 ? 12.190 16.944 -3.368 1.00 86.50 100 PRO A N 1
ATOM 804 C CA . PRO A 1 100 ? 12.249 17.575 -4.684 1.00 86.50 100 PRO A CA 1
ATOM 805 C C . PRO A 1 100 ? 11.518 16.763 -5.763 1.00 86.50 100 PRO A C 1
ATOM 807 O O . PRO A 1 100 ? 10.773 17.354 -6.545 1.00 86.50 100 PRO A O 1
ATOM 810 N N . THR A 1 101 ? 11.642 15.432 -5.773 1.00 88.25 101 THR A N 1
ATOM 811 C CA . THR A 1 101 ? 11.006 14.568 -6.784 1.00 88.25 101 THR A CA 1
ATOM 812 C C . THR A 1 101 ? 9.482 14.612 -6.701 1.00 88.25 101 THR A C 1
ATOM 814 O O . THR A 1 101 ? 8.799 14.831 -7.706 1.00 88.25 101 THR A O 1
ATOM 817 N N . ALA A 1 102 ? 8.922 14.484 -5.496 1.00 90.31 102 ALA A N 1
ATOM 818 C CA . ALA A 1 102 ? 7.481 14.590 -5.289 1.00 90.31 102 ALA A CA 1
ATOM 819 C C . ALA A 1 102 ? 6.940 15.993 -5.618 1.00 90.31 102 ALA A C 1
ATOM 821 O O . ALA A 1 102 ? 5.875 16.118 -6.229 1.00 90.31 102 ALA A O 1
ATOM 822 N N . HIS A 1 103 ? 7.664 17.052 -5.241 1.00 91.69 103 HIS A N 1
ATOM 823 C CA . HIS A 1 103 ? 7.232 18.428 -5.486 1.00 91.69 103 HIS A CA 1
ATOM 824 C C . HIS A 1 103 ? 7.245 18.768 -6.983 1.00 91.69 103 HIS A C 1
ATOM 826 O O . HIS A 1 103 ? 6.233 19.224 -7.521 1.00 91.69 103 HIS A O 1
ATOM 832 N N . ALA A 1 104 ? 8.339 18.453 -7.685 1.00 92.31 104 ALA A N 1
ATOM 833 C CA . ALA A 1 104 ? 8.461 18.653 -9.129 1.00 92.31 104 ALA A CA 1
ATOM 834 C C . ALA A 1 104 ? 7.392 17.869 -9.911 1.00 92.31 104 ALA A C 1
ATOM 836 O O . ALA A 1 104 ? 6.834 18.358 -10.902 1.00 92.31 104 ALA A O 1
ATOM 837 N N . PHE A 1 105 ? 7.048 16.664 -9.445 1.00 93.75 105 PHE A N 1
ATOM 838 C CA . PHE A 1 105 ? 5.950 15.886 -10.008 1.00 93.75 105 PHE A CA 1
ATOM 839 C C . PHE A 1 105 ? 4.606 16.603 -9.881 1.00 93.75 105 PHE A C 1
ATOM 841 O O . PHE A 1 105 ? 3.866 16.696 -10.865 1.00 93.75 105 PHE A O 1
ATOM 848 N N . LEU A 1 106 ? 4.277 17.121 -8.698 1.00 94.50 106 LEU A N 1
ATOM 849 C CA . LEU A 1 106 ? 3.024 17.840 -8.483 1.00 94.50 106 LEU A CA 1
ATOM 850 C C . LEU A 1 106 ? 2.954 19.134 -9.304 1.00 94.50 106 LEU A C 1
ATOM 852 O O . LEU A 1 106 ? 1.904 19.422 -9.876 1.00 94.50 106 LEU A O 1
ATOM 856 N N . GLU A 1 107 ? 4.059 19.873 -9.425 1.00 93.81 107 GLU A N 1
ATOM 857 C CA . GLU A 1 107 ? 4.150 21.074 -10.267 1.00 93.81 107 GLU A CA 1
ATOM 858 C C . GLU A 1 107 ? 3.907 20.756 -11.745 1.00 93.81 107 GLU A C 1
ATOM 860 O O . GLU A 1 107 ? 3.052 21.374 -12.389 1.00 93.81 107 GLU A O 1
ATOM 865 N N . THR A 1 108 ? 4.586 19.729 -12.263 1.00 93.56 108 THR A N 1
ATOM 866 C CA . THR A 1 108 ? 4.443 19.272 -13.656 1.00 93.56 108 THR A CA 1
ATOM 867 C C . THR A 1 108 ? 3.017 18.808 -13.960 1.00 93.56 108 THR A C 1
ATOM 869 O O . THR A 1 108 ? 2.542 18.927 -15.088 1.00 93.56 108 THR A O 1
ATOM 872 N N . ASN A 1 109 ? 2.310 18.284 -12.956 1.00 91.62 109 ASN A N 1
ATOM 873 C CA . ASN A 1 109 ? 0.936 17.801 -13.084 1.00 91.62 109 ASN A CA 1
ATOM 874 C C . ASN A 1 109 ? -0.096 18.772 -12.482 1.00 91.62 109 ASN A C 1
ATOM 876 O O . ASN A 1 109 ? -1.233 18.373 -12.244 1.00 91.62 109 ASN A O 1
ATOM 880 N N . SER A 1 110 ? 0.246 20.047 -12.275 1.00 90.50 110 SER A N 1
ATOM 881 C CA . SER A 1 110 ? -0.638 21.051 -11.654 1.00 90.50 110 SER A CA 1
ATOM 882 C C . SER A 1 110 ? -1.926 21.345 -12.437 1.00 90.50 110 SER A C 1
ATOM 884 O O . SER A 1 110 ? -2.875 21.882 -11.869 1.00 90.50 110 SER A O 1
ATOM 886 N N . GLY A 1 111 ? -2.000 20.947 -13.713 1.00 91.00 111 GLY A N 1
ATOM 887 C CA . GLY A 1 111 ? -3.241 20.949 -14.498 1.00 91.00 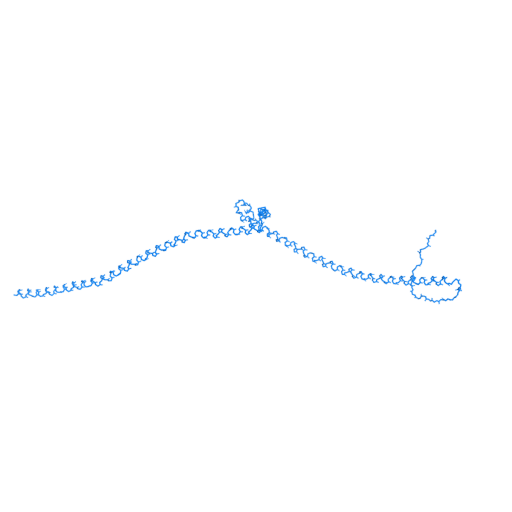111 GLY A CA 1
ATOM 888 C C . GLY A 1 111 ? -4.271 19.901 -14.048 1.00 91.00 111 GLY A C 1
ATOM 889 O O . GLY A 1 111 ? -5.440 19.999 -14.411 1.00 91.00 111 GLY A O 1
ATOM 890 N N . VAL A 1 112 ? -3.864 18.909 -13.249 1.00 93.56 112 VAL A N 1
ATOM 891 C CA . VAL A 1 112 ? -4.759 17.941 -12.605 1.00 93.56 112 VAL A CA 1
ATOM 892 C C . VAL A 1 112 ? -5.179 18.495 -11.247 1.00 93.56 112 VAL A C 1
ATOM 894 O O . VAL A 1 112 ? -4.340 18.734 -10.379 1.00 93.56 112 VAL A O 1
ATOM 897 N N . GLU A 1 113 ? -6.488 18.643 -11.035 1.00 95.38 113 GLU A N 1
ATOM 898 C CA . GLU A 1 113 ? -7.058 19.262 -9.830 1.00 95.38 113 GLU A CA 1
ATOM 899 C C . GLU A 1 113 ? -6.514 18.657 -8.523 1.00 95.38 113 GLU A C 1
ATOM 901 O O . GLU A 1 113 ? -6.160 19.378 -7.588 1.00 95.38 113 GLU A O 1
ATOM 906 N N . VAL A 1 114 ? -6.397 17.328 -8.465 1.00 93.88 114 VAL A N 1
ATOM 907 C CA . VAL A 1 114 ? -5.881 16.610 -7.290 1.00 93.88 114 VAL A CA 1
ATOM 908 C C . VAL A 1 114 ? -4.421 16.974 -7.012 1.00 93.88 114 VAL A C 1
ATOM 910 O O . VAL A 1 114 ? -4.076 17.276 -5.870 1.00 93.88 114 VAL A O 1
ATOM 913 N N . CYS A 1 115 ? -3.569 17.014 -8.042 1.00 93.38 115 CYS A N 1
ATOM 914 C CA . CYS A 1 115 ? -2.167 17.405 -7.898 1.00 93.38 115 CYS A CA 1
ATOM 915 C C . CYS A 1 115 ? -2.037 18.868 -7.462 1.00 93.38 115 CYS A C 1
ATOM 917 O O . CYS A 1 115 ? -1.222 19.179 -6.599 1.00 93.38 115 CYS A O 1
ATOM 919 N N . GLN A 1 116 ? -2.893 19.754 -7.977 1.00 94.81 116 GLN A N 1
ATOM 920 C CA . GLN A 1 116 ? -2.924 21.157 -7.570 1.00 94.81 116 GLN A CA 1
ATOM 921 C C . GLN A 1 116 ? -3.323 21.331 -6.095 1.00 94.81 116 GLN A C 1
ATOM 923 O O . GLN A 1 116 ? -2.720 22.132 -5.378 1.00 94.81 116 GLN A O 1
ATOM 928 N N . ARG A 1 117 ? -4.340 20.597 -5.622 1.00 94.56 117 ARG A N 1
ATOM 929 C CA . ARG A 1 117 ? -4.749 20.621 -4.207 1.00 94.56 117 ARG A CA 1
ATOM 930 C C . ARG A 1 117 ? -3.646 20.074 -3.301 1.00 94.56 117 ARG A C 1
ATOM 932 O O . ARG A 1 117 ? -3.344 20.701 -2.289 1.00 94.56 117 ARG A O 1
ATOM 939 N N . LEU A 1 118 ? -3.019 18.960 -3.685 1.00 94.56 118 LEU A N 1
ATOM 940 C CA . LEU A 1 118 ? -1.898 18.374 -2.943 1.00 94.56 118 LEU A CA 1
ATOM 941 C C . LEU A 1 118 ? -0.699 19.324 -2.872 1.00 94.56 118 LEU A C 1
ATOM 943 O O . LEU A 1 118 ? -0.115 19.470 -1.804 1.00 94.56 118 LEU A O 1
ATOM 947 N N . LEU A 1 119 ? -0.388 20.028 -3.964 1.00 94.25 119 LEU A N 1
ATOM 948 C CA . LEU A 1 119 ? 0.679 21.029 -4.001 1.00 94.25 119 LEU A CA 1
ATOM 949 C C . LEU A 1 119 ? 0.397 22.195 -3.039 1.00 94.25 119 LEU A C 1
ATOM 951 O O . LEU A 1 119 ? 1.273 22.600 -2.282 1.00 94.25 119 LEU A O 1
ATOM 955 N N . LYS A 1 120 ? -0.847 22.693 -2.996 1.00 94.56 120 LYS A N 1
ATOM 956 C CA . LYS A 1 120 ? -1.255 23.757 -2.055 1.00 94.56 120 LYS A CA 1
ATOM 957 C C . LYS A 1 120 ? -1.163 23.331 -0.589 1.00 94.56 120 LYS A C 1
ATOM 959 O O . LYS A 1 120 ? -0.946 24.175 0.273 1.00 94.56 120 LYS A O 1
ATOM 964 N N . MET A 1 121 ? -1.349 22.044 -0.310 1.00 95.25 121 MET A N 1
ATOM 965 C CA . MET A 1 121 ? -1.274 21.474 1.036 1.00 95.25 121 MET A CA 1
ATOM 966 C C . MET A 1 121 ? 0.099 20.870 1.354 1.00 95.25 121 MET A C 1
ATOM 968 O O . MET A 1 121 ? 0.249 20.259 2.403 1.00 95.25 121 MET A O 1
ATOM 972 N N . TRP A 1 122 ? 1.108 21.026 0.491 1.00 92.94 122 TRP A N 1
ATOM 973 C CA . TRP A 1 122 ? 2.383 20.307 0.597 1.00 92.94 122 TRP A CA 1
ATOM 974 C C . TRP A 1 122 ? 3.040 20.394 1.984 1.00 92.94 122 TRP A C 1
ATOM 976 O O . TRP A 1 122 ? 3.467 19.377 2.533 1.00 92.94 122 TRP A O 1
ATOM 986 N N . SER A 1 123 ? 3.065 21.592 2.577 1.00 89.31 123 SER A N 1
ATOM 987 C CA . SER A 1 123 ? 3.655 21.853 3.898 1.00 89.31 123 SER A CA 1
ATOM 988 C C . SER A 1 123 ? 2.885 21.228 5.064 1.00 89.31 123 SER A C 1
ATOM 990 O O . SER A 1 123 ? 3.450 21.064 6.141 1.00 89.31 123 SER A O 1
ATOM 992 N N . SER A 1 124 ? 1.613 20.876 4.864 1.00 92.06 124 SER A N 1
ATOM 993 C CA . SER A 1 124 ? 0.785 20.178 5.850 1.00 92.06 124 SER A CA 1
ATOM 994 C C . SER A 1 124 ? 0.667 18.676 5.581 1.00 92.06 124 SER A C 1
ATOM 996 O O . SER A 1 124 ? 0.066 17.958 6.385 1.00 92.06 124 SER A O 1
ATOM 998 N N . LEU A 1 125 ? 1.249 18.174 4.484 1.00 90.00 125 LEU A N 1
ATOM 999 C CA . LEU A 1 125 ? 1.314 16.741 4.220 1.00 90.00 125 LEU A CA 1
ATOM 1000 C C . LEU A 1 125 ? 2.252 16.055 5.212 1.00 90.00 125 LEU A C 1
ATOM 1002 O O . LEU A 1 125 ? 3.313 16.566 5.568 1.00 90.00 125 LEU A O 1
ATOM 1006 N N . ARG A 1 126 ? 1.876 14.841 5.617 1.00 89.31 126 ARG A N 1
ATOM 1007 C CA . ARG A 1 126 ? 2.754 13.995 6.426 1.00 89.31 126 ARG A CA 1
ATOM 1008 C C . ARG A 1 126 ? 3.984 13.590 5.598 1.00 89.31 126 ARG A C 1
ATOM 1010 O O . ARG A 1 126 ? 3.828 13.333 4.400 1.00 89.31 126 ARG A O 1
ATOM 1017 N N . PRO A 1 127 ? 5.166 13.414 6.217 1.00 86.00 127 PRO A N 1
ATOM 1018 C CA . PRO A 1 127 ? 6.372 12.959 5.518 1.00 86.00 127 PRO A CA 1
ATOM 1019 C C . PRO A 1 127 ? 6.160 11.660 4.730 1.00 86.00 127 PRO A C 1
ATOM 1021 O O . PRO A 1 127 ? 6.583 11.541 3.584 1.00 86.00 127 PRO A O 1
ATOM 1024 N N . PHE A 1 128 ? 5.411 10.710 5.297 1.00 85.69 128 PHE A N 1
ATOM 1025 C CA . PHE A 1 128 ? 5.031 9.479 4.603 1.00 85.69 128 PHE A CA 1
ATOM 1026 C C . PHE A 1 128 ? 4.241 9.741 3.311 1.00 85.69 128 PHE A C 1
ATOM 1028 O O . PHE A 1 128 ? 4.511 9.138 2.277 1.00 85.69 128 PHE A O 1
ATOM 1035 N N . THR A 1 129 ? 3.289 10.677 3.335 1.00 89.81 129 THR A N 1
ATOM 1036 C CA . THR A 1 129 ? 2.513 11.047 2.144 1.00 89.81 129 THR A CA 1
ATOM 1037 C C . THR A 1 129 ? 3.413 11.646 1.065 1.00 89.81 129 THR A C 1
ATOM 1039 O O . THR A 1 129 ? 3.259 11.323 -0.109 1.00 89.81 129 THR A O 1
ATOM 1042 N N . GLN A 1 130 ? 4.387 12.471 1.453 1.00 90.44 130 GLN A N 1
ATOM 1043 C CA . GLN A 1 130 ? 5.382 13.031 0.534 1.00 90.44 130 GLN A CA 1
ATOM 1044 C C . GLN A 1 130 ? 6.252 11.924 -0.091 1.00 90.44 130 GLN A C 1
ATOM 1046 O O . GLN A 1 130 ? 6.473 11.932 -1.300 1.00 90.44 130 GLN A O 1
ATOM 1051 N N . LYS A 1 131 ? 6.651 10.916 0.698 1.00 89.12 131 LYS A N 1
ATOM 1052 C CA . LYS A 1 131 ? 7.359 9.713 0.222 1.00 89.12 131 LYS A CA 1
ATOM 1053 C C . LYS A 1 131 ? 6.544 8.907 -0.788 1.00 89.12 131 LYS A C 1
ATOM 1055 O O . LYS A 1 131 ? 7.057 8.563 -1.848 1.00 89.12 131 LYS A O 1
ATOM 1060 N N . VAL A 1 132 ? 5.263 8.661 -0.516 1.00 91.06 132 VAL A N 1
ATOM 1061 C CA . VAL A 1 132 ? 4.361 7.976 -1.463 1.00 91.06 132 VAL A CA 1
ATOM 1062 C C . VAL A 1 132 ? 4.230 8.759 -2.775 1.00 91.06 132 VAL A C 1
ATOM 1064 O O . VAL A 1 132 ? 4.213 8.164 -3.852 1.00 91.06 132 VAL A O 1
ATOM 1067 N N . LEU A 1 133 ? 4.175 10.091 -2.710 1.00 92.88 133 LEU A N 1
ATOM 1068 C CA . LEU A 1 133 ? 4.136 10.936 -3.905 1.00 92.88 133 LEU A CA 1
ATOM 1069 C C . LEU A 1 133 ? 5.438 10.868 -4.711 1.00 92.88 133 LEU A C 1
ATOM 1071 O O . LEU A 1 133 ? 5.375 10.863 -5.938 1.00 92.88 133 LEU A O 1
ATOM 1075 N N . ALA A 1 134 ? 6.591 10.755 -4.049 1.00 91.88 134 ALA A N 1
ATOM 1076 C CA . ALA A 1 134 ? 7.868 10.540 -4.726 1.00 91.88 134 ALA A CA 1
ATOM 1077 C C . ALA A 1 134 ? 7.893 9.186 -5.452 1.00 91.88 134 ALA A C 1
ATOM 1079 O O . ALA A 1 134 ? 8.250 9.134 -6.625 1.00 91.88 134 ALA A O 1
ATOM 1080 N N . VAL A 1 135 ? 7.399 8.110 -4.821 1.00 92.00 135 VAL A N 1
ATOM 1081 C CA . VAL A 1 135 ? 7.231 6.807 -5.499 1.00 92.00 135 VAL A CA 1
ATOM 1082 C C . VAL A 1 135 ? 6.343 6.946 -6.738 1.00 92.00 135 VAL A C 1
ATOM 1084 O O . VAL A 1 135 ? 6.674 6.438 -7.808 1.00 92.00 135 VAL A O 1
ATOM 1087 N N . ALA A 1 136 ? 5.210 7.642 -6.619 1.00 92.12 136 ALA A N 1
ATOM 1088 C CA . ALA A 1 136 ? 4.297 7.843 -7.743 1.00 92.12 136 ALA A CA 1
ATOM 1089 C C . ALA A 1 136 ? 4.950 8.630 -8.896 1.00 92.12 136 ALA A C 1
ATOM 1091 O O . ALA A 1 136 ? 4.666 8.356 -10.066 1.00 92.12 136 ALA A O 1
ATOM 1092 N N . ALA A 1 137 ? 5.833 9.579 -8.574 1.00 91.88 137 ALA A N 1
ATOM 1093 C CA . ALA A 1 137 ? 6.617 10.316 -9.553 1.00 91.88 137 ALA A CA 1
ATOM 1094 C C . ALA A 1 137 ? 7.580 9.405 -10.323 1.00 91.88 137 ALA A C 1
ATOM 1096 O O . ALA A 1 137 ? 7.534 9.390 -11.555 1.00 91.88 137 ALA A O 1
ATOM 1097 N N . GLU A 1 138 ? 8.362 8.592 -9.611 1.00 90.50 138 GLU A N 1
ATOM 1098 C CA . GLU A 1 138 ? 9.293 7.620 -10.197 1.00 90.50 138 GLU A CA 1
ATOM 1099 C C . GLU A 1 138 ? 8.578 6.630 -11.118 1.00 90.50 138 GLU A C 1
ATOM 1101 O O . GLU A 1 138 ? 8.978 6.419 -12.264 1.00 90.50 138 GLU A O 1
ATOM 1106 N N . VAL A 1 139 ? 7.445 6.082 -10.667 1.00 92.69 139 VAL A N 1
ATOM 1107 C CA . VAL A 1 139 ? 6.630 5.163 -11.475 1.00 92.69 139 VAL A CA 1
ATOM 1108 C C . VAL A 1 139 ? 6.185 5.822 -12.783 1.00 92.69 139 VAL A C 1
ATOM 1110 O O . VAL A 1 139 ? 6.230 5.188 -13.839 1.00 92.69 139 VAL A O 1
ATOM 1113 N N . LYS A 1 140 ? 5.783 7.098 -12.748 1.00 92.62 140 LYS A N 1
ATOM 1114 C CA . LYS A 1 140 ? 5.352 7.816 -13.954 1.00 92.62 140 LYS A CA 1
ATOM 1115 C C . LYS A 1 140 ? 6.516 8.112 -14.901 1.00 92.62 140 LYS A C 1
ATOM 1117 O O . LYS A 1 140 ? 6.320 8.056 -16.115 1.00 92.62 140 LYS A O 1
ATOM 1122 N N . THR A 1 141 ? 7.701 8.416 -14.376 1.00 91.69 141 THR A N 1
ATOM 1123 C CA . THR A 1 141 ? 8.919 8.609 -15.179 1.00 91.69 141 THR A CA 1
ATOM 1124 C C . THR A 1 141 ? 9.335 7.303 -15.850 1.00 91.69 141 THR A C 1
ATOM 1126 O O . THR A 1 141 ? 9.407 7.250 -17.077 1.00 91.69 141 THR A O 1
ATOM 1129 N N . LEU A 1 142 ? 9.443 6.212 -15.086 1.00 93.50 142 LEU A N 1
ATOM 1130 C CA . LEU A 1 142 ? 9.755 4.880 -15.612 1.00 93.50 142 LEU A CA 1
ATOM 1131 C C . LEU A 1 142 ? 8.748 4.414 -16.668 1.00 93.50 142 LEU A C 1
ATOM 1133 O O . LEU A 1 142 ? 9.119 3.761 -17.643 1.00 93.50 142 LEU A O 1
ATOM 1137 N N . GLN A 1 143 ? 7.469 4.761 -16.512 1.00 96.00 143 GLN A N 1
ATOM 1138 C CA . GLN A 1 143 ? 6.452 4.456 -17.516 1.00 96.00 143 GLN A CA 1
ATOM 1139 C C . GLN A 1 143 ? 6.714 5.176 -18.848 1.00 96.00 143 GLN A C 1
ATOM 1141 O O . GLN A 1 143 ? 6.535 4.567 -19.905 1.00 96.00 143 GLN A O 1
ATOM 1146 N N . LYS A 1 144 ? 7.139 6.446 -18.817 1.00 95.31 144 LYS A N 1
ATOM 1147 C CA . LYS A 1 144 ? 7.509 7.191 -20.031 1.00 95.31 144 LYS A CA 1
ATOM 1148 C C . LYS A 1 144 ? 8.762 6.606 -20.672 1.00 95.31 144 LYS A C 1
ATOM 1150 O O . LYS A 1 144 ? 8.754 6.344 -21.872 1.00 95.31 144 LYS A O 1
ATOM 1155 N N . ASP A 1 145 ? 9.795 6.346 -19.876 1.00 96.31 145 ASP A N 1
ATOM 1156 C CA . ASP A 1 145 ? 11.061 5.793 -20.362 1.00 96.31 145 ASP A CA 1
ATOM 1157 C C . ASP A 1 145 ? 10.862 4.421 -21.002 1.00 96.31 145 ASP A C 1
ATOM 1159 O O . ASP A 1 145 ? 11.383 4.154 -22.085 1.00 96.31 145 ASP A O 1
ATOM 1163 N N . LYS A 1 146 ? 10.024 3.573 -20.396 1.00 97.56 146 LYS A N 1
ATOM 1164 C CA . LYS A 1 146 ? 9.623 2.289 -20.974 1.00 97.56 146 LYS A CA 1
ATOM 1165 C C . LYS A 1 146 ? 9.017 2.450 -22.369 1.00 97.56 146 LYS A C 1
ATOM 1167 O O . LYS A 1 146 ? 9.368 1.678 -23.260 1.00 97.56 146 LYS A O 1
ATOM 1172 N N . GLU A 1 147 ? 8.119 3.413 -22.576 1.00 97.81 147 GLU A N 1
ATOM 1173 C CA . GLU A 1 147 ? 7.511 3.620 -23.896 1.00 97.81 147 GLU A CA 1
ATOM 1174 C C . GLU A 1 147 ? 8.522 4.183 -24.902 1.00 97.81 147 GLU A C 1
ATOM 1176 O O . GLU A 1 147 ? 8.574 3.725 -26.042 1.00 97.81 147 GLU A O 1
ATOM 1181 N N . HIS A 1 148 ? 9.393 5.103 -24.477 1.00 98.00 148 HIS A N 1
ATOM 1182 C CA . HIS A 1 148 ? 10.484 5.597 -25.318 1.00 98.00 148 HIS A CA 1
ATOM 1183 C C . HIS A 1 148 ? 11.426 4.473 -25.763 1.00 98.00 148 HIS A C 1
ATOM 1185 O O . HIS A 1 148 ? 11.752 4.374 -26.946 1.00 98.00 148 HIS A O 1
ATOM 1191 N N . LEU A 1 149 ? 11.822 3.590 -24.843 1.00 98.38 149 LEU A N 1
ATOM 1192 C CA .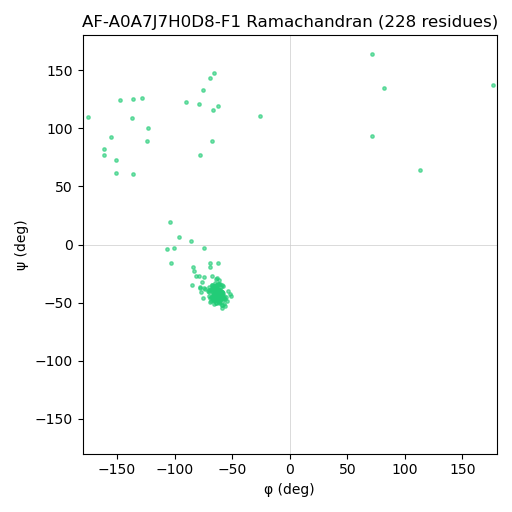 LEU A 1 149 ? 12.645 2.424 -25.159 1.00 98.38 149 LEU A CA 1
ATOM 1193 C C . LEU A 1 149 ? 11.928 1.464 -26.111 1.00 98.38 149 LEU A C 1
ATOM 1195 O O . LEU A 1 149 ? 12.556 0.947 -27.031 1.00 98.38 149 LEU A O 1
ATOM 1199 N N . ARG A 1 150 ? 10.617 1.266 -25.942 1.00 98.44 150 ARG A N 1
ATOM 1200 C CA . ARG A 1 150 ? 9.802 0.431 -26.834 1.00 98.44 150 ARG A CA 1
ATOM 1201 C C . ARG A 1 150 ? 9.800 0.960 -28.271 1.00 98.44 150 ARG A C 1
ATOM 1203 O O . ARG A 1 150 ? 9.988 0.184 -29.208 1.00 98.44 150 ARG A O 1
ATOM 1210 N N . ILE A 1 151 ? 9.634 2.272 -28.439 1.00 98.12 151 ILE A N 1
ATOM 1211 C CA . ILE A 1 151 ? 9.677 2.938 -29.749 1.00 98.12 151 ILE A CA 1
ATOM 1212 C C . ILE A 1 151 ? 11.076 2.819 -30.364 1.00 98.12 151 ILE A C 1
ATOM 1214 O O . ILE A 1 151 ? 11.204 2.425 -31.522 1.00 98.12 151 ILE A O 1
ATOM 1218 N N . ASN A 1 152 ? 12.125 3.109 -29.589 1.00 98.38 152 ASN A N 1
ATOM 1219 C CA . ASN A 1 152 ? 13.505 3.042 -30.070 1.00 98.38 152 ASN A CA 1
ATOM 1220 C C . ASN A 1 152 ? 13.904 1.625 -30.491 1.00 98.38 152 ASN A C 1
ATOM 1222 O O . ASN A 1 152 ? 14.555 1.465 -31.519 1.00 98.38 152 ASN A O 1
ATOM 1226 N N . LEU A 1 153 ? 13.495 0.608 -29.727 1.00 98.31 153 LEU A N 1
ATOM 1227 C CA . LEU A 1 153 ? 13.741 -0.791 -30.067 1.00 98.31 153 LEU A CA 1
ATOM 1228 C C . LEU A 1 153 ? 13.062 -1.160 -31.389 1.00 98.31 153 LEU A C 1
ATOM 1230 O O . LEU A 1 153 ? 13.727 -1.675 -32.278 1.00 98.31 153 LEU A O 1
ATOM 1234 N N . THR A 1 154 ? 11.779 -0.816 -31.541 1.00 98.00 154 THR A N 1
ATOM 1235 C CA . THR A 1 154 ? 11.026 -1.075 -32.782 1.00 98.00 154 THR A CA 1
ATOM 1236 C C . THR A 1 154 ? 11.716 -0.423 -33.984 1.00 98.00 154 THR A C 1
ATOM 1238 O O . THR A 1 154 ? 11.922 -1.058 -35.013 1.00 98.00 154 THR A O 1
ATOM 1241 N N . ARG A 1 155 ? 12.162 0.832 -33.837 1.00 98.31 155 ARG A N 1
ATOM 1242 C CA . ARG A 1 155 ? 12.881 1.545 -34.900 1.00 98.31 155 ARG A CA 1
ATOM 1243 C C . ARG A 1 155 ? 14.229 0.898 -35.228 1.00 98.31 155 ARG A C 1
ATOM 1245 O O . ARG A 1 155 ? 14.575 0.770 -36.396 1.00 98.31 155 ARG A O 1
ATOM 1252 N N . ALA A 1 156 ? 14.986 0.481 -34.215 1.00 98.38 156 ALA A N 1
ATOM 1253 C CA . ALA A 1 156 ? 16.261 -0.203 -34.416 1.00 98.38 156 ALA A CA 1
ATOM 1254 C C . ALA A 1 156 ? 16.078 -1.553 -35.135 1.00 98.38 156 ALA A C 1
ATOM 1256 O O . ALA A 1 156 ? 16.875 -1.899 -36.005 1.00 98.38 156 ALA A O 1
ATOM 1257 N N . GLU A 1 157 ? 15.014 -2.296 -34.821 1.00 98.00 157 GLU A N 1
ATOM 1258 C CA . GLU A 1 157 ? 14.654 -3.537 -35.518 1.00 98.00 157 GLU A CA 1
ATOM 1259 C C . GLU A 1 157 ? 14.316 -3.285 -36.999 1.00 98.00 157 GLU A C 1
ATOM 1261 O O . GLU A 1 157 ? 14.784 -4.019 -37.875 1.00 98.00 157 GLU A O 1
ATOM 1266 N N . GLU A 1 158 ? 13.567 -2.220 -37.303 1.00 98.25 158 GLU A N 1
ATOM 1267 C CA . GLU A 1 158 ? 13.269 -1.799 -38.680 1.00 98.25 158 GLU A CA 1
ATOM 1268 C C . GLU A 1 158 ? 14.537 -1.396 -39.452 1.00 98.25 158 GLU A C 1
ATOM 1270 O O . GLU A 1 158 ? 14.738 -1.848 -40.583 1.00 98.25 158 GLU A O 1
ATOM 1275 N N . GLU A 1 159 ? 15.419 -0.598 -38.839 1.00 98.12 159 GLU A N 1
ATOM 1276 C CA . GLU A 1 159 ? 16.702 -0.182 -39.426 1.00 98.12 159 GLU A CA 1
ATOM 1277 C C . GLU A 1 159 ? 17.585 -1.399 -39.760 1.00 98.12 159 GLU A C 1
ATOM 1279 O O . GLU A 1 159 ? 18.131 -1.491 -40.863 1.00 98.12 159 GLU A O 1
ATOM 1284 N N . VAL A 1 160 ? 17.673 -2.383 -38.856 1.00 98.38 160 VAL A N 1
ATOM 1285 C CA . VAL A 1 160 ? 18.406 -3.640 -39.095 1.00 98.38 160 VAL A CA 1
ATOM 1286 C C . VAL A 1 160 ? 17.830 -4.405 -40.285 1.00 98.38 160 VAL A C 1
ATOM 1288 O O . VAL A 1 160 ? 18.591 -4.926 -41.102 1.00 98.38 160 VAL A O 1
ATOM 1291 N N . ASN A 1 161 ? 16.503 -4.461 -40.416 1.00 97.88 161 ASN A N 1
ATOM 1292 C CA . ASN A 1 161 ? 15.852 -5.161 -41.520 1.00 97.88 161 ASN A CA 1
ATOM 1293 C C . ASN A 1 161 ? 16.140 -4.497 -42.880 1.00 97.88 161 ASN A C 1
ATOM 1295 O O . ASN A 1 161 ? 16.455 -5.185 -43.854 1.00 97.88 161 ASN A O 1
ATOM 1299 N N . VAL A 1 162 ? 16.102 -3.161 -42.943 1.00 97.94 162 VAL A N 1
ATOM 1300 C CA . VAL A 1 162 ? 16.468 -2.409 -44.156 1.00 97.94 162 VAL A CA 1
ATOM 1301 C C . VAL A 1 162 ? 17.927 -2.674 -44.530 1.00 97.94 162 VAL A C 1
ATOM 1303 O O . VAL A 1 162 ? 18.208 -3.079 -45.660 1.00 97.94 162 VAL A O 1
ATOM 1306 N N . LEU A 1 163 ? 18.849 -2.543 -43.571 1.00 97.94 163 LEU A N 1
ATOM 1307 C CA . LEU A 1 163 ? 20.277 -2.787 -43.794 1.00 97.94 163 LEU A CA 1
ATOM 1308 C C . LEU A 1 163 ? 20.571 -4.233 -44.210 1.00 97.94 163 LEU A C 1
ATOM 1310 O O . LEU A 1 163 ? 21.493 -4.482 -44.989 1.00 97.94 163 LEU A O 1
ATOM 1314 N N . PHE A 1 164 ? 19.811 -5.204 -43.705 1.00 97.88 164 PHE A N 1
ATOM 1315 C CA . PHE A 1 164 ? 19.942 -6.601 -44.108 1.00 97.88 164 PHE A CA 1
ATOM 1316 C C . PHE A 1 164 ? 19.586 -6.800 -45.588 1.00 97.88 164 PHE A C 1
ATOM 1318 O O . PHE A 1 164 ? 20.349 -7.431 -46.330 1.00 97.88 164 PHE A O 1
ATOM 1325 N N . GLU A 1 165 ? 18.469 -6.233 -46.049 1.00 97.88 165 GLU A N 1
ATOM 1326 C CA . GLU A 1 165 ? 18.071 -6.329 -47.456 1.00 97.88 165 GLU A CA 1
ATOM 1327 C C . GLU A 1 165 ? 19.016 -5.545 -48.381 1.00 97.88 165 GLU A C 1
ATOM 1329 O O . GLU A 1 165 ? 19.385 -6.051 -49.447 1.00 97.88 165 GLU A O 1
ATOM 1334 N N . GLU A 1 166 ? 19.505 -4.376 -47.964 1.00 97.75 166 GLU A N 1
ATOM 1335 C CA . GLU A 1 166 ? 20.537 -3.633 -48.698 1.00 97.75 166 GLU A CA 1
ATOM 1336 C C . GLU A 1 166 ? 21.840 -4.435 -48.822 1.00 97.75 166 GLU A C 1
ATOM 1338 O O . GLU A 1 166 ? 22.371 -4.595 -49.927 1.00 97.75 166 GLU A O 1
ATOM 1343 N N . ASN A 1 167 ? 22.324 -5.026 -47.724 1.00 97.44 167 ASN A N 1
ATOM 1344 C CA . ASN A 1 167 ? 23.519 -5.873 -47.734 1.00 97.44 167 ASN A CA 1
ATOM 1345 C C . ASN A 1 167 ? 23.364 -7.070 -48.673 1.00 97.44 167 ASN A C 1
ATOM 1347 O O . ASN A 1 167 ? 24.281 -7.405 -49.422 1.00 97.44 167 ASN A O 1
ATOM 1351 N N . LYS A 1 168 ? 22.188 -7.695 -48.696 1.00 98.12 168 LYS A N 1
ATOM 1352 C CA . LYS A 1 168 ? 21.874 -8.808 -49.599 1.00 98.12 168 LYS A CA 1
ATOM 1353 C C . LYS A 1 168 ? 21.896 -8.390 -51.071 1.00 98.12 168 LYS A C 1
ATOM 1355 O O . LYS A 1 168 ? 22.300 -9.189 -51.923 1.00 98.12 168 LYS A O 1
ATOM 1360 N N . ILE A 1 169 ? 21.471 -7.168 -51.397 1.00 97.94 169 ILE A N 1
ATOM 1361 C CA . ILE A 1 169 ? 21.571 -6.609 -52.755 1.00 97.94 169 ILE A CA 1
ATOM 1362 C C . ILE A 1 169 ? 23.038 -6.333 -53.108 1.00 97.94 169 ILE A C 1
ATOM 1364 O O . ILE A 1 169 ? 23.508 -6.796 -54.151 1.00 97.94 169 ILE A O 1
ATOM 1368 N N . LEU A 1 170 ? 23.777 -5.653 -52.229 1.00 97.88 170 LEU A N 1
ATOM 1369 C CA . LEU A 1 170 ? 25.193 -5.336 -52.435 1.00 97.88 170 LEU A CA 1
ATOM 1370 C C . LEU A 1 170 ? 26.043 -6.596 -52.609 1.00 97.88 170 LEU A C 1
ATOM 1372 O O . LEU A 1 170 ? 26.870 -6.668 -53.512 1.00 97.88 170 LEU A O 1
ATOM 1376 N N . ASP A 1 171 ? 25.793 -7.629 -51.813 1.00 98.00 171 ASP A N 1
ATOM 1377 C CA . ASP A 1 171 ? 26.481 -8.915 -51.886 1.00 98.00 171 ASP A CA 1
ATOM 1378 C C . ASP A 1 171 ? 26.197 -9.651 -53.214 1.00 98.00 171 ASP A C 1
ATOM 1380 O O . ASP A 1 171 ? 27.092 -10.243 -53.831 1.00 98.00 171 ASP A O 1
ATOM 1384 N N . LYS A 1 172 ? 24.967 -9.555 -53.748 1.00 97.56 172 LYS A N 1
ATOM 1385 C CA . LYS A 1 172 ? 24.654 -10.042 -55.106 1.00 97.56 172 LYS A CA 1
ATOM 1386 C C . LYS A 1 172 ? 25.451 -9.295 -56.176 1.00 97.56 172 LYS A C 1
ATOM 1388 O O . LYS A 1 172 ? 25.980 -9.956 -57.076 1.00 97.56 172 LYS A 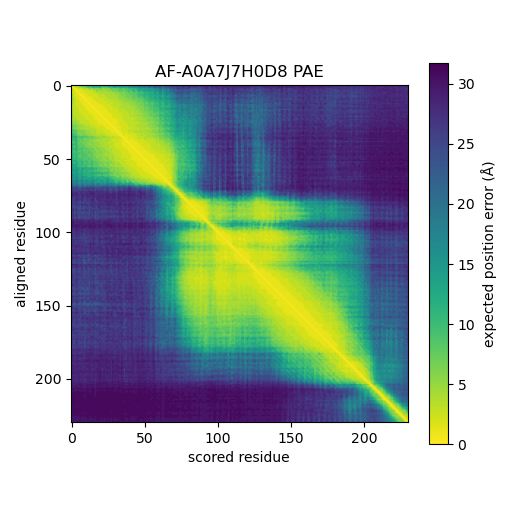O 1
ATOM 1393 N N . GLU A 1 173 ? 25.548 -7.970 -56.096 1.00 97.12 173 GLU A N 1
ATOM 1394 C CA . GLU A 1 173 ? 26.304 -7.184 -57.078 1.00 97.12 173 GLU A CA 1
ATOM 1395 C C . GLU A 1 173 ? 27.813 -7.377 -56.961 1.00 97.12 173 GLU A C 1
ATOM 1397 O O . GLU A 1 173 ? 28.489 -7.581 -57.971 1.00 97.12 173 GLU A O 1
ATOM 1402 N N . ASN A 1 174 ? 28.349 -7.454 -55.747 1.00 96.50 174 ASN A N 1
ATOM 1403 C CA . ASN A 1 174 ? 29.765 -7.716 -55.524 1.00 96.50 174 ASN A CA 1
ATOM 1404 C C . ASN A 1 174 ? 30.167 -9.084 -56.112 1.00 96.50 174 ASN A C 1
ATOM 1406 O O . ASN A 1 174 ? 31.126 -9.196 -56.881 1.00 96.50 174 ASN A O 1
ATOM 1410 N N . ARG A 1 175 ? 29.344 -10.125 -55.906 1.00 96.81 175 ARG A N 1
ATOM 1411 C CA . ARG A 1 175 ? 29.520 -11.425 -56.583 1.00 96.81 175 ARG A CA 1
ATOM 1412 C C . ARG A 1 175 ? 29.426 -11.347 -58.108 1.00 96.81 175 ARG A C 1
ATOM 1414 O O . ARG A 1 175 ? 30.056 -12.157 -58.794 1.00 96.81 175 ARG A O 1
ATOM 1421 N N . ARG A 1 176 ? 28.594 -10.464 -58.672 1.00 96.50 176 ARG A N 1
ATOM 1422 C CA . ARG A 1 176 ? 28.499 -10.256 -60.132 1.00 96.50 176 ARG A CA 1
ATOM 1423 C C . ARG A 1 176 ? 29.769 -9.595 -60.667 1.00 96.50 176 ARG A C 1
ATOM 1425 O O . ARG A 1 176 ? 30.327 -10.083 -61.650 1.00 96.50 176 ARG A O 1
ATOM 1432 N N . LEU A 1 177 ? 30.259 -8.551 -60.004 1.00 96.62 177 LEU A N 1
ATOM 1433 C CA . LEU A 1 177 ? 31.477 -7.834 -60.387 1.00 96.62 177 LEU A CA 1
ATOM 1434 C C . LEU A 1 177 ? 32.726 -8.713 -60.280 1.00 96.62 177 LEU A C 1
ATOM 1436 O O . LEU A 1 177 ? 33.510 -8.768 -61.226 1.00 96.62 177 LEU A O 1
ATOM 1440 N N . MET A 1 178 ? 32.869 -9.484 -59.199 1.00 94.38 178 MET A N 1
ATOM 1441 C CA . MET A 1 178 ? 33.998 -10.405 -59.025 1.00 94.38 178 MET A CA 1
ATOM 1442 C C . MET A 1 178 ? 34.091 -11.453 -60.138 1.00 94.38 178 MET A C 1
ATOM 1444 O O . MET A 1 178 ? 35.191 -11.823 -60.548 1.00 94.38 178 MET A O 1
ATOM 1448 N N . ARG A 1 179 ? 32.952 -11.921 -60.665 1.00 94.56 179 ARG A N 1
ATOM 1449 C CA . ARG A 1 179 ? 32.935 -12.813 -61.835 1.00 94.56 179 ARG A CA 1
ATOM 1450 C C . ARG A 1 179 ? 33.452 -12.106 -63.087 1.00 94.56 179 ARG A C 1
ATOM 1452 O O . ARG A 1 179 ? 34.362 -12.623 -63.728 1.00 94.56 179 ARG A O 1
ATOM 1459 N N . ARG A 1 180 ? 32.965 -10.892 -63.371 1.00 92.31 180 ARG A N 1
ATOM 1460 C CA . ARG A 1 180 ? 33.428 -10.090 -64.519 1.00 92.31 180 ARG A CA 1
ATOM 1461 C C . ARG A 1 180 ? 34.923 -9.773 -64.451 1.00 92.31 180 ARG A C 1
ATOM 1463 O O . ARG A 1 180 ? 35.598 -9.849 -65.472 1.00 92.31 180 ARG A O 1
ATOM 1470 N N . LEU A 1 181 ? 35.448 -9.455 -63.266 1.00 91.06 181 LEU A N 1
ATOM 1471 C CA . LEU A 1 181 ? 36.872 -9.164 -63.075 1.00 91.06 181 LEU A CA 1
ATOM 1472 C C . LEU A 1 181 ? 37.751 -10.405 -63.294 1.00 91.06 181 LEU A C 1
ATOM 1474 O O . LEU A 1 181 ? 38.801 -10.318 -63.924 1.00 91.06 181 LEU A O 1
ATOM 1478 N N . LYS A 1 182 ? 37.314 -11.585 -62.837 1.00 90.62 182 LYS A N 1
ATOM 1479 C CA . LYS A 1 182 ? 38.016 -12.848 -63.130 1.00 90.62 182 LYS A CA 1
ATOM 1480 C C . LYS A 1 182 ? 38.026 -13.157 -64.627 1.00 90.62 182 LYS A C 1
ATOM 1482 O O . LYS A 1 182 ? 39.050 -13.587 -65.159 1.00 90.62 182 LYS A O 1
ATOM 1487 N N . GLU A 1 183 ? 36.912 -12.922 -65.315 1.00 89.50 183 GLU A N 1
ATOM 1488 C CA . GLU A 1 183 ? 36.812 -13.104 -66.766 1.00 89.50 183 GLU A CA 1
ATOM 1489 C C . GLU A 1 183 ? 37.712 -12.128 -67.533 1.00 89.50 183 GLU A C 1
ATOM 1491 O O . GLU A 1 183 ? 38.418 -12.544 -68.453 1.00 89.50 183 GLU A O 1
ATOM 1496 N N . SER A 1 184 ? 37.727 -10.844 -67.162 1.00 82.38 184 SER A N 1
ATOM 1497 C CA . SER A 1 184 ? 38.578 -9.844 -67.812 1.00 82.38 184 SER A CA 1
ATOM 1498 C C . SER A 1 184 ? 40.061 -10.106 -67.557 1.00 82.38 184 SER A C 1
ATOM 1500 O O . SER A 1 184 ? 40.836 -10.090 -68.507 1.00 82.38 184 SER A O 1
ATOM 1502 N N . ALA A 1 185 ? 40.456 -10.454 -66.327 1.00 86.69 185 ALA A N 1
ATOM 1503 C CA . ALA A 1 185 ? 41.829 -10.844 -66.008 1.00 86.69 185 ALA A CA 1
ATOM 1504 C C . ALA A 1 185 ? 42.272 -12.076 -66.815 1.00 86.69 185 ALA A C 1
ATOM 1506 O O . ALA A 1 185 ? 43.383 -12.112 -67.342 1.00 86.69 185 ALA A O 1
ATOM 1507 N N . SER A 1 186 ? 41.385 -13.062 -66.977 1.00 82.56 186 SER A N 1
ATOM 1508 C CA . SER A 1 186 ? 41.652 -14.252 -67.794 1.00 82.56 186 SER A CA 1
ATOM 1509 C C . SER A 1 186 ? 41.855 -13.898 -69.273 1.00 82.56 186 SER A C 1
ATOM 1511 O O . SER A 1 186 ? 42.792 -14.396 -69.900 1.00 82.56 186 SER A O 1
ATOM 1513 N N . LYS A 1 187 ? 41.031 -12.994 -69.823 1.00 83.38 187 LYS A N 1
ATOM 1514 C CA . LYS A 1 187 ? 41.168 -12.485 -71.200 1.00 83.38 187 LYS A CA 1
ATOM 1515 C C . LYS A 1 187 ? 42.454 -11.678 -71.394 1.00 83.38 187 LYS A C 1
ATOM 1517 O O . LYS A 1 187 ? 43.169 -11.916 -72.363 1.00 83.38 187 LYS A O 1
ATOM 1522 N N . SER A 1 188 ? 42.783 -10.778 -70.469 1.00 79.75 188 SER A N 1
ATOM 1523 C CA . SER A 1 188 ? 44.015 -9.980 -70.519 1.00 79.75 188 SER A CA 1
ATOM 1524 C C . SER A 1 188 ? 45.265 -10.854 -70.421 1.00 79.75 188 SER A C 1
ATOM 1526 O O . SER A 1 188 ? 46.201 -10.666 -71.191 1.00 79.75 188 SER A O 1
ATOM 1528 N N . ASN A 1 189 ? 45.268 -11.863 -69.545 1.00 78.81 189 ASN A N 1
ATOM 1529 C CA . ASN A 1 189 ? 46.368 -12.825 -69.452 1.00 78.81 189 ASN A CA 1
ATOM 1530 C C . ASN A 1 189 ? 46.540 -13.631 -70.746 1.00 78.81 189 ASN A C 1
ATOM 1532 O O . ASN A 1 189 ? 47.669 -13.868 -71.175 1.00 78.81 189 ASN A O 1
ATOM 1536 N N . LEU A 1 190 ? 45.440 -14.034 -71.392 1.00 77.69 190 LEU A N 1
ATOM 1537 C CA . LEU A 1 190 ? 45.494 -14.698 -72.694 1.00 77.69 190 LEU A CA 1
ATOM 1538 C C . LEU A 1 190 ? 46.073 -13.769 -73.771 1.00 77.69 190 LEU A C 1
ATOM 1540 O O . LEU A 1 190 ? 46.932 -14.194 -74.542 1.00 77.69 190 LEU A O 1
ATOM 1544 N N . PHE A 1 191 ? 45.652 -12.503 -73.784 1.00 80.06 191 PHE A N 1
ATOM 1545 C CA . PHE A 1 191 ? 46.156 -11.493 -74.712 1.00 80.06 191 PHE A CA 1
ATOM 1546 C C . PHE A 1 191 ? 47.660 -11.248 -74.531 1.00 80.06 191 PHE A C 1
ATOM 1548 O O . PHE A 1 191 ? 48.412 -11.343 -75.497 1.00 80.06 191 PHE A O 1
ATOM 1555 N N . ILE A 1 192 ? 48.122 -11.044 -73.292 1.00 80.25 192 ILE A N 1
ATOM 1556 C CA . ILE A 1 192 ? 49.547 -10.863 -72.975 1.00 80.25 192 ILE A CA 1
ATOM 1557 C C . ILE A 1 192 ? 50.358 -12.088 -73.408 1.00 80.25 192 ILE A C 1
ATOM 1559 O O . ILE A 1 192 ? 51.386 -11.932 -74.064 1.00 80.25 192 ILE A O 1
ATOM 1563 N N . ARG A 1 193 ? 49.895 -13.311 -73.105 1.00 76.81 193 ARG A N 1
ATOM 1564 C CA . ARG A 1 193 ? 50.571 -14.542 -73.555 1.00 76.81 193 ARG A CA 1
ATOM 1565 C C . ARG A 1 193 ? 50.663 -14.609 -75.079 1.00 76.81 193 ARG A C 1
ATOM 1567 O O . ARG A 1 193 ? 51.711 -14.978 -75.598 1.00 76.81 193 ARG A O 1
ATOM 1574 N N . CYS A 1 194 ? 49.605 -14.219 -75.788 1.00 76.94 194 CYS A N 1
ATOM 1575 C CA . CYS A 1 194 ? 49.592 -14.189 -77.248 1.00 76.94 194 CYS A CA 1
ATOM 1576 C C . CYS A 1 194 ? 50.592 -13.159 -77.808 1.00 76.94 194 CYS A C 1
ATOM 1578 O O . CYS A 1 194 ? 51.384 -13.498 -78.686 1.00 76.94 194 CYS A O 1
ATOM 1580 N N . CYS A 1 195 ? 50.635 -11.947 -77.241 1.00 78.00 195 CYS A N 1
ATOM 1581 C CA . CYS A 1 195 ? 51.618 -10.922 -77.599 1.00 78.00 195 CYS A CA 1
ATOM 1582 C C . CYS A 1 195 ? 53.058 -11.387 -77.347 1.00 78.00 195 CYS A C 1
ATOM 1584 O O . CYS A 1 195 ? 53.899 -11.243 -78.226 1.00 78.00 195 CYS A O 1
ATOM 1586 N N . VAL A 1 196 ? 53.348 -11.987 -76.188 1.00 78.50 196 VAL A N 1
ATOM 1587 C CA . VAL A 1 196 ? 54.691 -12.500 -75.867 1.00 78.50 196 VAL A CA 1
ATOM 1588 C C . VAL A 1 196 ? 55.111 -13.607 -76.838 1.00 78.50 196 VAL A C 1
ATOM 1590 O O . VAL A 1 196 ? 56.241 -13.582 -77.325 1.00 78.50 196 VAL A O 1
ATOM 1593 N N . CYS A 1 197 ? 54.213 -14.540 -77.173 1.00 75.56 197 CYS A N 1
ATOM 1594 C CA . CYS A 1 197 ? 54.486 -15.570 -78.179 1.00 75.56 197 CYS A CA 1
ATOM 1595 C C . CYS A 1 197 ? 54.808 -14.967 -79.552 1.00 75.56 197 CYS A C 1
ATOM 1597 O O . CYS A 1 197 ? 55.803 -15.367 -80.149 1.00 75.56 197 CYS A O 1
ATOM 1599 N N . LEU A 1 198 ? 54.016 -13.993 -80.020 1.00 69.75 198 LEU A N 1
ATOM 1600 C CA . LEU A 1 198 ? 54.241 -13.298 -81.294 1.00 69.75 198 LEU A CA 1
ATOM 1601 C C . LEU A 1 198 ? 55.596 -12.576 -81.323 1.00 69.75 198 LEU A C 1
ATOM 1603 O O . LEU A 1 198 ? 56.351 -12.727 -82.286 1.00 69.75 198 LEU A O 1
ATOM 1607 N N . SER A 1 199 ? 55.938 -11.854 -80.253 1.00 71.81 199 SER A N 1
ATOM 1608 C CA . SER A 1 199 ? 57.218 -11.149 -80.128 1.00 71.81 199 SER A CA 1
ATOM 1609 C C . SER A 1 199 ? 58.410 -12.108 -80.126 1.00 71.81 199 SER A C 1
ATOM 1611 O O . SER A 1 199 ? 59.385 -11.870 -80.832 1.00 71.81 199 SER A O 1
ATOM 1613 N N . LEU A 1 200 ? 58.322 -13.229 -79.400 1.00 66.44 200 LEU A N 1
ATOM 1614 C CA . LEU A 1 200 ? 59.367 -14.260 -79.383 1.00 66.44 200 LEU A CA 1
ATOM 1615 C C . LEU A 1 200 ? 59.556 -14.905 -80.760 1.00 66.44 200 LEU A C 1
ATOM 1617 O O . LEU A 1 200 ? 60.695 -15.074 -81.192 1.00 66.44 200 LEU A O 1
ATOM 1621 N N . SER A 1 201 ? 58.472 -15.204 -81.484 1.00 64.31 201 SER A N 1
ATOM 1622 C CA . SER A 1 201 ? 58.572 -15.693 -82.866 1.00 64.31 201 SER A CA 1
ATOM 1623 C C . SER A 1 201 ? 59.201 -14.673 -83.824 1.00 64.31 201 SER A C 1
ATOM 1625 O O . SER A 1 201 ? 59.858 -15.077 -84.777 1.00 64.31 201 SER A O 1
ATOM 1627 N N . PHE A 1 202 ? 59.062 -13.370 -83.555 1.00 59.41 202 PHE A N 1
ATOM 1628 C CA . PHE A 1 202 ? 59.693 -12.308 -84.347 1.00 59.41 202 PHE A CA 1
ATOM 1629 C C . PHE A 1 202 ? 61.187 -12.136 -84.018 1.00 59.41 202 PHE A C 1
ATOM 1631 O O . PHE A 1 202 ? 61.994 -11.887 -84.909 1.00 59.41 202 PHE A O 1
ATOM 1638 N N . SER A 1 203 ? 61.582 -12.297 -82.750 1.00 58.31 203 SER A N 1
ATOM 1639 C CA . SER A 1 203 ? 62.979 -12.150 -82.309 1.00 58.31 203 SER A CA 1
ATOM 1640 C C . SER A 1 203 ? 63.862 -13.368 -82.607 1.00 58.31 203 SER A C 1
ATOM 1642 O O . SER A 1 203 ? 65.067 -13.210 -82.780 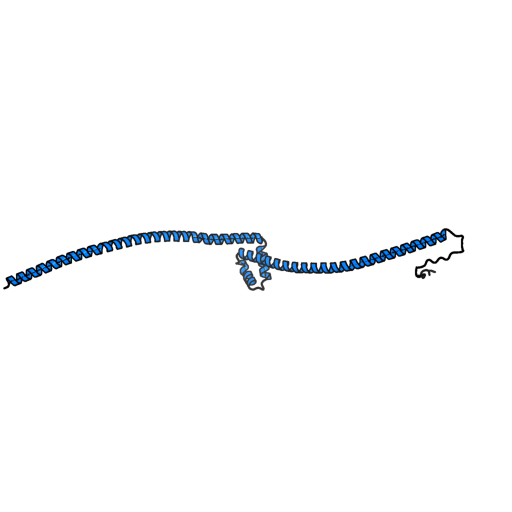1.00 58.31 203 SER A O 1
ATOM 1644 N N . LEU A 1 204 ? 63.293 -14.576 -82.688 1.00 54.62 204 LEU A N 1
ATOM 1645 C CA . LEU A 1 204 ? 64.037 -15.817 -82.954 1.00 54.62 204 LEU A CA 1
ATOM 1646 C C . LEU A 1 204 ? 64.247 -16.120 -84.452 1.00 54.62 204 LEU A C 1
ATOM 1648 O O . LEU A 1 204 ? 64.829 -17.151 -84.784 1.00 54.62 204 LEU A O 1
ATOM 1652 N N . SER A 1 205 ? 63.817 -15.252 -85.378 1.00 50.34 205 SER A N 1
ATOM 1653 C CA . SER A 1 205 ? 64.102 -15.413 -86.815 1.00 50.34 205 SER A CA 1
ATOM 1654 C C . SER A 1 205 ? 64.074 -14.087 -87.591 1.00 50.34 205 SER A C 1
ATOM 1656 O O . SER A 1 205 ? 63.041 -13.726 -88.149 1.00 50.34 205 SER A O 1
ATOM 1658 N N . PRO A 1 206 ? 65.219 -13.396 -87.754 1.00 47.28 206 PRO A N 1
ATOM 1659 C CA . PRO A 1 206 ? 65.350 -12.311 -88.732 1.00 47.28 206 PRO A CA 1
ATOM 1660 C C . PRO A 1 206 ? 65.447 -12.824 -90.180 1.00 47.28 206 PRO A C 1
ATOM 1662 O O . PRO A 1 206 ? 65.555 -12.038 -91.118 1.00 47.28 206 PRO A O 1
ATOM 1665 N N . SER A 1 207 ? 65.460 -14.143 -90.384 1.00 49.09 207 SER A N 1
ATOM 1666 C CA . SER A 1 207 ? 65.841 -14.759 -91.654 1.00 49.09 207 SER A CA 1
ATOM 1667 C C . SER A 1 207 ? 64.894 -15.887 -92.044 1.00 49.09 207 SER A C 1
ATOM 1669 O O . SER A 1 207 ? 65.318 -17.024 -92.176 1.00 49.09 207 SER A O 1
ATOM 1671 N N . LEU A 1 208 ? 63.610 -15.579 -92.232 1.00 41.16 208 LEU A N 1
ATOM 1672 C CA . LEU A 1 208 ? 62.779 -16.280 -93.216 1.00 41.16 208 LEU A CA 1
ATOM 1673 C C . LEU A 1 208 ? 61.538 -15.437 -93.526 1.00 41.16 208 LEU A C 1
ATOM 1675 O O . LEU A 1 208 ? 60.448 -15.621 -92.988 1.00 41.16 208 LEU A O 1
ATOM 1679 N N . HIS A 1 209 ? 61.710 -14.466 -94.416 1.00 46.97 209 HIS A N 1
ATOM 1680 C CA . HIS A 1 209 ? 60.588 -13.802 -95.058 1.00 46.97 209 HIS A CA 1
ATOM 1681 C C . HIS A 1 209 ? 60.060 -14.727 -96.162 1.00 46.97 209 HIS A C 1
ATOM 1683 O O . HIS A 1 209 ? 60.400 -14.549 -97.323 1.00 46.97 209 HIS A O 1
ATOM 1689 N N . GLN A 1 210 ? 59.308 -15.766 -95.785 1.00 48.47 210 GLN A N 1
ATOM 1690 C CA . GLN A 1 210 ? 58.271 -16.413 -96.599 1.00 48.47 210 GLN A CA 1
ATOM 1691 C C . GLN A 1 210 ? 57.678 -17.623 -95.867 1.00 48.47 210 GLN A C 1
ATOM 1693 O O . GLN A 1 210 ? 58.394 -18.453 -95.323 1.00 48.47 210 GLN A O 1
ATOM 1698 N N . MET A 1 211 ? 56.350 -17.725 -95.948 1.00 44.34 211 MET A N 1
ATOM 1699 C CA . MET A 1 211 ? 55.514 -18.864 -95.556 1.00 44.34 211 MET A CA 1
ATOM 1700 C C . MET A 1 211 ? 55.365 -19.134 -94.053 1.00 44.34 211 MET A C 1
ATOM 1702 O O . MET A 1 211 ? 56.060 -19.939 -93.451 1.00 44.34 211 MET A O 1
ATOM 1706 N N . THR A 1 212 ? 54.307 -18.579 -93.463 1.00 36.28 212 THR A N 1
ATOM 1707 C CA . THR A 1 212 ? 53.080 -19.358 -93.198 1.00 36.28 212 THR A CA 1
ATOM 1708 C C . THR A 1 212 ? 51.997 -18.442 -92.622 1.00 36.28 212 THR A C 1
ATOM 1710 O O . THR A 1 212 ? 52.062 -17.987 -91.485 1.00 36.28 212 THR A O 1
ATOM 1713 N N . GLN A 1 213 ? 50.956 -18.180 -93.416 1.00 44.75 213 GLN A N 1
ATOM 1714 C CA . GLN A 1 213 ? 49.660 -17.772 -92.880 1.00 44.75 213 GLN A CA 1
ATOM 1715 C C . GLN A 1 213 ? 49.084 -18.961 -92.102 1.00 44.75 213 GLN A C 1
ATOM 1717 O O . GLN A 1 213 ? 48.762 -19.993 -92.688 1.00 44.75 213 GLN A O 1
ATOM 1722 N N . LYS A 1 214 ? 48.913 -18.812 -90.790 1.00 39.78 214 LYS A N 1
ATOM 1723 C CA . LYS A 1 214 ? 47.888 -19.541 -90.037 1.00 39.78 214 LYS A CA 1
ATOM 1724 C C . LYS A 1 214 ? 47.083 -18.522 -89.229 1.00 39.78 214 LYS A C 1
ATOM 1726 O O . LYS A 1 214 ? 47.684 -17.716 -88.522 1.00 39.78 214 LYS A O 1
ATOM 1731 N N . PRO A 1 215 ? 45.747 -18.503 -89.359 1.00 40.41 215 PRO A N 1
ATOM 1732 C CA . PRO A 1 215 ? 44.928 -17.470 -88.755 1.00 40.41 215 PRO A CA 1
ATOM 1733 C C . PRO A 1 215 ? 44.749 -17.763 -87.265 1.00 40.41 215 PRO A C 1
ATOM 1735 O O . PRO A 1 215 ? 44.186 -18.791 -86.887 1.00 40.41 215 PRO A O 1
ATOM 1738 N N . CYS A 1 216 ? 45.178 -16.836 -86.411 1.00 39.72 216 CYS A N 1
ATOM 1739 C CA . CYS A 1 216 ? 44.641 -16.735 -85.059 1.00 39.72 216 CYS A CA 1
ATOM 1740 C C . CYS A 1 216 ? 43.182 -16.277 -85.182 1.00 39.72 216 CYS A C 1
ATOM 1742 O O . CYS A 1 216 ? 42.884 -15.086 -85.237 1.00 39.72 216 CYS A O 1
ATOM 1744 N N . LEU A 1 217 ? 42.273 -17.242 -85.308 1.00 47.91 217 LEU A N 1
ATOM 1745 C CA . LEU A 1 217 ? 40.838 -17.014 -85.227 1.00 47.91 217 LEU A CA 1
ATOM 1746 C C . LEU A 1 217 ? 40.494 -16.483 -83.830 1.00 47.91 217 LEU A C 1
ATOM 1748 O O . LEU A 1 217 ? 40.687 -17.179 -82.836 1.00 47.91 217 LEU A O 1
ATOM 1752 N N . GLY A 1 218 ? 39.933 -15.273 -83.785 1.00 46.72 218 GLY A N 1
ATOM 1753 C CA . GLY A 1 218 ? 39.068 -14.840 -82.689 1.00 46.72 218 GLY A CA 1
ATOM 1754 C C . GLY A 1 218 ? 39.595 -13.724 -81.788 1.00 46.72 218 GLY A C 1
ATOM 1755 O O . GLY A 1 218 ? 39.699 -13.927 -80.585 1.00 46.72 218 GLY A O 1
ATOM 1756 N N . LEU A 1 219 ? 39.810 -12.518 -82.319 1.00 36.28 219 LEU A N 1
ATOM 1757 C CA . LEU A 1 219 ? 39.596 -11.289 -81.542 1.00 36.28 219 LEU A CA 1
ATOM 1758 C C . LEU A 1 219 ? 39.121 -10.153 -82.472 1.00 36.28 219 LEU A C 1
ATOM 1760 O O . LEU A 1 219 ? 39.785 -9.887 -83.474 1.00 36.28 219 LEU A O 1
ATOM 1764 N N . PRO A 1 220 ? 37.971 -9.507 -82.195 1.00 45.00 220 PRO A N 1
ATOM 1765 C CA . PRO A 1 220 ? 37.456 -8.440 -83.038 1.00 45.00 220 PRO A CA 1
ATOM 1766 C C . PRO A 1 220 ? 38.240 -7.141 -82.827 1.00 45.00 220 PRO A C 1
ATOM 1768 O O . PRO A 1 220 ? 38.488 -6.712 -81.702 1.00 45.00 220 PRO A O 1
ATOM 1771 N N . TYR A 1 221 ? 38.601 -6.547 -83.962 1.00 45.00 221 TYR A N 1
ATOM 1772 C CA . TYR A 1 221 ? 39.109 -5.200 -84.193 1.00 45.00 221 TYR A CA 1
ATOM 1773 C C . TYR A 1 221 ? 38.684 -4.163 -83.142 1.00 45.00 221 TYR A C 1
ATOM 1775 O O . TYR A 1 221 ? 37.537 -3.722 -83.146 1.00 45.00 221 TYR A O 1
ATOM 1783 N N . LEU A 1 222 ? 39.629 -3.685 -82.328 1.00 44.41 222 LEU A N 1
ATOM 1784 C CA . LEU A 1 222 ? 39.531 -2.360 -81.716 1.00 44.41 222 LEU A CA 1
ATOM 1785 C C . LEU A 1 222 ? 40.884 -1.633 -81.777 1.00 44.41 222 LEU A C 1
ATOM 1787 O O . LEU A 1 222 ? 41.803 -1.937 -81.025 1.00 44.41 222 LEU A O 1
ATOM 1791 N N . LEU A 1 223 ? 40.883 -0.622 -82.656 1.00 40.12 223 LEU A N 1
ATOM 1792 C CA . LEU A 1 223 ? 41.699 0.601 -82.717 1.00 40.12 223 LEU A CA 1
ATOM 1793 C C . LEU A 1 223 ? 43.107 0.521 -83.333 1.00 40.12 223 LEU A C 1
ATOM 1795 O O . LEU A 1 223 ? 43.914 -0.347 -83.013 1.00 40.12 223 LEU A O 1
ATOM 1799 N N . PRO A 1 224 ? 43.409 1.517 -84.187 1.00 43.53 224 PRO A N 1
ATOM 1800 C CA . PRO A 1 224 ? 44.314 2.564 -83.724 1.00 43.53 224 PRO A CA 1
ATOM 1801 C C . PRO A 1 224 ? 43.844 3.979 -84.099 1.00 43.53 224 PRO A C 1
ATOM 1803 O O . PRO A 1 224 ? 43.668 4.308 -85.268 1.00 43.53 224 PRO A O 1
ATOM 1806 N N . SER A 1 225 ? 43.720 4.850 -83.098 1.00 41.06 225 SER A N 1
ATOM 1807 C CA . SER A 1 225 ? 43.675 6.304 -83.298 1.00 41.06 225 SER A CA 1
ATOM 1808 C C . SER A 1 225 ? 44.241 7.032 -82.077 1.00 41.06 225 SER A C 1
ATOM 1810 O O . SER A 1 225 ? 43.526 7.758 -81.401 1.00 41.06 225 SER A O 1
ATOM 1812 N N . LEU A 1 226 ? 45.515 6.804 -81.759 1.00 44.34 226 LEU A N 1
ATOM 1813 C CA . LEU A 1 226 ? 46.276 7.622 -80.807 1.00 44.34 226 LEU A CA 1
ATOM 1814 C C . LEU A 1 226 ? 47.760 7.585 -81.195 1.00 44.34 226 LEU A C 1
ATOM 1816 O O . LEU A 1 226 ? 48.539 6.905 -80.550 1.00 44.34 226 LEU A O 1
ATOM 1820 N N . PHE A 1 227 ? 48.129 8.268 -82.281 1.00 37.03 227 PHE A N 1
ATOM 1821 C CA . PHE A 1 227 ? 49.478 8.809 -82.511 1.00 37.03 227 PHE A CA 1
ATOM 1822 C C . PHE A 1 227 ? 49.383 9.892 -83.600 1.00 37.03 227 PHE A C 1
ATOM 1824 O O . PHE A 1 227 ? 49.702 9.669 -84.761 1.00 37.03 227 PHE A O 1
ATOM 1831 N N . SER A 1 228 ? 48.905 11.075 -83.210 1.00 35.97 228 SER A N 1
ATOM 1832 C CA . SER A 1 228 ? 49.200 12.336 -83.897 1.00 35.97 228 SER A CA 1
ATOM 1833 C C . SER A 1 228 ? 49.788 13.272 -82.851 1.00 35.97 228 SER A C 1
ATOM 1835 O O . SER A 1 228 ? 49.069 13.976 -82.150 1.00 35.97 228 SER A O 1
ATOM 1837 N N . ILE A 1 229 ? 51.108 13.209 -82.711 1.00 41.53 229 ILE A N 1
ATOM 1838 C CA . ILE A 1 229 ? 51.916 14.312 -82.206 1.00 41.53 229 ILE A CA 1
ATOM 1839 C C . ILE A 1 229 ? 52.925 14.574 -83.316 1.00 41.53 229 ILE A C 1
ATOM 1841 O O . ILE A 1 229 ? 53.879 13.813 -83.474 1.00 41.53 229 ILE A O 1
ATOM 1845 N N . HIS A 1 230 ? 52.658 15.605 -84.111 1.00 41.00 230 HIS A N 1
ATOM 1846 C CA . HIS A 1 230 ? 53.694 16.472 -84.644 1.00 41.00 230 HIS A CA 1
ATOM 1847 C C . HIS A 1 230 ? 53.131 17.869 -84.871 1.00 41.00 230 HIS A C 1
ATOM 1849 O O . HIS A 1 230 ? 51.981 17.955 -85.360 1.00 41.00 230 HIS A O 1
#

Sequence (230 aa):
MECANLLSQCSRWEKECSLYDHDREALMDFGNEADEPAKEAEFQVHELEKDLRRVREELQFYKHQCEMHSVDSSIEVSAMEQLLLESLITTLVGNDEVAPTAHAFLETNSGVEVCQRLLKMWSSLRPFTQKVLAVAAEVKTLQKDKEHLRINLTRAEEEVNVLFEENKILDKENRRLMRRLKESASKSNLFIRCCVCLSLSFSLSPSLHQMTQKPCLGLPYLLPSLFSIH

Mean predicted aligned error: 18.38 Å

Organism: Camellia sinensis (NCBI:txid4442)